Protein AF-B9D2W9-F1 (afdb_monomer_lite)

Radius of gyration: 23.3 Å; chains: 1; bounding box: 53×40×69 Å

Foldseek 3Di:
DPDPPVVVVLVVLVVVLVVLVVLVQDFDFAPDAQVVLVVLLVVLVPDPDPPPPVLCVQQVDPCNLVSLLVVLVVLVVQLQVQLVVSVDHPVVLVVLVVVLVVLVVVLVVLVVVLVVLVVVVVVDPDPVSVVVSVSSVVSSVSSVVSSVSSLVSLLRSLSSSLSSCSVCVNVLLSSLVVQLVSCVVVVPVVSLVSLLVSLVSSLVSNVSNPPDPDDDSSNVNSVVSNVSSCVSVVVVPD

Sequence (238 aa):
MRQHPISGDINRLKNELSELEKMGIKLEAAIMNAAQFSALASSIKGVEQKVSEYFSAVCDGKEYYANISAYLSQVLQTISIKSEKKGISLRANLKLQVAAKNIKDITELLQAQSAIMQKYKRRSLFNKDASRLRAVKTQLAELLKAQARLDKILKTQASVISNVILGEFKIMYKFFLYAVFIAKKRDDQLLLAEIISVCDKIAAMIEPVFGGQSLKTDELIYYYLVYELRGFKANFID

Secondary structure (DSSP, 8-state):
-PPP-HHHHHHHHHHHHHHHHHT--PPPPPSS-HHHHHHHHHHHHTS-----HHHHHHHSSTTHHHHHHHHHHHHHHHHHHHHHTTT--HHHHHHHHHHHHHHHHHHHHHHHHHHHHHHHHTT---HHHHHHHHHHHHHHHHHHHHHHHHHHHHHHHHHHHHHHHHHHHHHHHHHHHHHHHHHHHTT-HHHHHHHHHHHHHHHHHHGGGG-SSS--GGGHHHHHHHHHHHHHHHTT--

pLDDT: mean 84.91, std 12.58, range [31.22, 97.88]

Structure (mmCIF, N/CA/C/O backbone):
data_AF-B9D2W9-F1
#
_entry.id   AF-B9D2W9-F1
#
loop_
_atom_site.group_PDB
_atom_site.id
_atom_site.type_symbol
_atom_site.label_atom_id
_atom_site.label_alt_id
_atom_site.label_comp_id
_atom_site.label_asym_id
_atom_site.label_entity_id
_atom_site.label_seq_id
_atom_site.pdbx_PDB_ins_code
_atom_site.Cartn_x
_atom_site.Cartn_y
_atom_site.Cartn_z
_atom_site.occupancy
_atom_site.B_iso_or_equiv
_atom_site.auth_seq_id
_atom_site.auth_comp_id
_atom_site.auth_asym_id
_atom_site.auth_atom_id
_atom_site.pdbx_PDB_model_num
ATOM 1 N N . MET A 1 1 ? 2.559 -10.132 -38.950 1.00 32.19 1 MET A N 1
ATOM 2 C CA . MET A 1 1 ? 2.294 -9.269 -37.776 1.00 32.19 1 MET A CA 1
ATOM 3 C C . MET A 1 1 ? 3.237 -8.076 -37.813 1.00 32.19 1 MET A C 1
ATOM 5 O O . MET A 1 1 ? 4.441 -8.274 -37.697 1.00 32.19 1 MET A O 1
ATOM 9 N N . ARG A 1 2 ? 2.727 -6.858 -38.044 1.00 31.22 2 ARG A N 1
ATOM 10 C CA . ARG A 1 2 ? 3.527 -5.631 -37.888 1.00 31.22 2 ARG A CA 1
ATOM 11 C C . ARG A 1 2 ? 3.795 -5.458 -36.390 1.00 31.22 2 ARG A C 1
ATOM 13 O O . ARG A 1 2 ? 2.845 -5.413 -35.616 1.00 31.22 2 ARG A O 1
ATOM 20 N N . GLN A 1 3 ? 5.061 -5.459 -35.978 1.00 46.03 3 GLN A N 1
ATOM 21 C CA . GLN A 1 3 ? 5.427 -5.178 -34.590 1.00 46.03 3 GLN A CA 1
ATOM 22 C C . GLN A 1 3 ? 5.056 -3.724 -34.293 1.00 46.03 3 GLN A C 1
ATOM 24 O O . GLN A 1 3 ? 5.576 -2.823 -34.948 1.00 46.03 3 GLN A O 1
ATOM 29 N N . HIS A 1 4 ? 4.154 -3.499 -33.336 1.00 52.53 4 HIS A N 1
ATOM 30 C CA . HIS A 1 4 ? 4.002 -2.179 -32.731 1.00 52.53 4 HIS A CA 1
ATOM 31 C C . HIS A 1 4 ? 5.383 -1.777 -32.183 1.00 52.53 4 HIS A C 1
ATOM 33 O O . HIS A 1 4 ? 6.006 -2.597 -31.495 1.00 52.53 4 HIS A O 1
ATOM 39 N N . PRO A 1 5 ? 5.934 -0.601 -32.524 1.00 60.72 5 PRO A N 1
ATOM 40 C CA . PRO A 1 5 ? 7.261 -0.236 -32.062 1.00 60.72 5 PRO A CA 1
ATOM 41 C C . PRO A 1 5 ? 7.197 0.108 -30.571 1.00 60.72 5 PRO A C 1
ATOM 43 O O . PRO A 1 5 ? 6.949 1.250 -30.200 1.00 60.72 5 PRO A O 1
ATOM 46 N N . ILE A 1 6 ? 7.474 -0.887 -29.721 1.00 75.31 6 ILE A N 1
ATOM 47 C CA . ILE A 1 6 ? 7.569 -0.781 -28.250 1.00 75.31 6 ILE A CA 1
ATOM 48 C C . ILE A 1 6 ? 8.461 0.403 -27.819 1.00 75.31 6 ILE A C 1
ATOM 50 O O . ILE A 1 6 ? 8.269 0.988 -26.759 1.00 75.31 6 ILE A O 1
ATOM 54 N N . SER A 1 7 ? 9.414 0.817 -28.660 1.00 76.50 7 SER A N 1
ATOM 55 C CA . SER A 1 7 ? 10.253 2.001 -28.437 1.00 76.50 7 SER A CA 1
ATOM 56 C C . SER A 1 7 ? 9.463 3.308 -28.288 1.00 76.50 7 SER A C 1
ATOM 58 O O . SER A 1 7 ? 9.875 4.175 -27.521 1.00 76.50 7 SER A O 1
ATOM 60 N N . GLY A 1 8 ? 8.346 3.471 -29.007 1.00 83.19 8 GLY A N 1
ATOM 61 C CA . GLY A 1 8 ? 7.481 4.648 -28.873 1.00 83.19 8 GLY A CA 1
ATOM 62 C C . GLY A 1 8 ? 6.833 4.711 -27.490 1.00 83.19 8 GLY A C 1
ATOM 63 O O . GLY A 1 8 ? 6.894 5.742 -26.821 1.00 83.19 8 GLY A O 1
ATOM 64 N N . ASP A 1 9 ? 6.314 3.574 -27.029 1.00 85.69 9 ASP A N 1
ATOM 65 C CA . ASP A 1 9 ? 5.664 3.442 -25.724 1.00 85.69 9 ASP A CA 1
ATOM 66 C C . ASP A 1 9 ? 6.668 3.617 -24.571 1.00 85.69 9 ASP A C 1
ATOM 68 O O . ASP A 1 9 ? 6.388 4.322 -23.603 1.00 85.69 9 ASP A O 1
ATOM 72 N N . ILE A 1 10 ? 7.884 3.071 -24.707 1.00 85.94 10 ILE A N 1
ATOM 73 C CA . ILE A 1 10 ? 8.986 3.273 -23.749 1.00 85.94 10 ILE A CA 1
ATOM 74 C C . ILE A 1 10 ? 9.354 4.758 -23.633 1.00 85.94 10 ILE A C 1
ATOM 76 O O . ILE A 1 10 ? 9.554 5.263 -22.527 1.00 85.94 10 ILE A O 1
ATOM 80 N N . ASN A 1 11 ? 9.450 5.477 -24.754 1.00 87.25 11 ASN A N 1
ATOM 81 C CA . ASN A 1 11 ? 9.771 6.904 -24.732 1.00 87.25 11 ASN A CA 1
ATOM 82 C C . ASN A 1 11 ? 8.661 7.730 -24.081 1.00 87.25 11 ASN A C 1
ATOM 84 O O . ASN A 1 11 ? 8.956 8.622 -23.285 1.00 87.25 11 ASN A O 1
ATOM 88 N N . ARG A 1 12 ? 7.397 7.397 -24.354 1.00 89.81 12 ARG A N 1
ATOM 89 C CA . ARG A 1 12 ? 6.259 8.018 -23.675 1.00 89.81 12 ARG A CA 1
ATOM 90 C C . ARG A 1 12 ? 6.318 7.788 -22.163 1.00 89.81 12 ARG A C 1
ATOM 92 O O . ARG A 1 12 ? 6.268 8.760 -21.415 1.00 89.81 12 ARG A O 1
ATOM 99 N N . LEU A 1 13 ? 6.527 6.545 -21.723 1.00 90.56 13 LEU A N 1
ATOM 100 C CA . LEU A 1 13 ? 6.683 6.202 -20.305 1.00 90.56 13 LEU A CA 1
ATOM 101 C C . LEU A 1 13 ? 7.827 6.992 -19.657 1.00 90.56 13 LEU A C 1
ATOM 103 O O . LEU A 1 13 ? 7.673 7.538 -18.569 1.00 90.56 13 LEU A O 1
ATOM 107 N N . LYS A 1 14 ? 8.979 7.097 -20.327 1.00 91.62 14 LYS A N 1
ATOM 108 C CA . LYS A 1 14 ? 10.128 7.861 -19.817 1.00 91.62 14 LYS A CA 1
ATOM 109 C C . LYS A 1 14 ? 9.791 9.333 -19.599 1.00 91.62 14 LYS A C 1
ATOM 111 O O . LYS A 1 14 ? 10.257 9.878 -18.601 1.00 91.62 14 LYS A O 1
ATOM 116 N N . ASN A 1 15 ? 9.020 9.942 -20.500 1.00 91.69 15 ASN A N 1
ATOM 117 C CA . ASN A 1 15 ? 8.590 11.335 -20.388 1.00 91.69 15 ASN A CA 1
ATOM 118 C C . ASN A 1 15 ? 7.582 11.517 -19.249 1.00 91.69 15 ASN A C 1
ATOM 120 O O . ASN A 1 15 ? 7.761 12.404 -18.422 1.00 91.69 15 ASN A O 1
ATOM 124 N N . GLU A 1 16 ? 6.581 10.640 -19.156 1.00 91.31 16 GLU A N 1
ATOM 125 C CA . GLU A 1 16 ? 5.591 10.663 -18.071 1.00 91.31 16 GLU A CA 1
ATOM 126 C C . GLU A 1 16 ? 6.260 10.489 -16.694 1.00 91.31 16 GLU A C 1
ATOM 128 O O . GLU A 1 16 ? 5.960 11.232 -15.761 1.00 91.31 16 GLU A O 1
ATOM 133 N N . LEU A 1 17 ? 7.241 9.584 -16.575 1.00 92.56 17 LEU A N 1
ATOM 134 C CA . LEU A 1 17 ? 8.043 9.428 -15.356 1.00 92.56 17 LEU A CA 1
ATOM 135 C C . LEU A 1 17 ? 8.837 10.692 -15.013 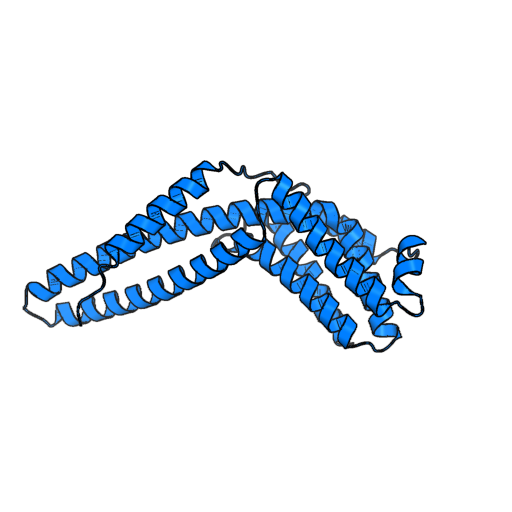1.00 92.56 17 LEU A C 1
ATOM 137 O O . LEU A 1 17 ? 8.930 11.046 -13.842 1.00 92.56 17 LEU A O 1
ATOM 141 N N . SER A 1 18 ? 9.384 11.388 -16.012 1.00 93.12 18 SER A N 1
ATOM 142 C CA . SER A 1 18 ? 10.105 12.645 -15.780 1.00 93.12 18 SER A CA 1
ATOM 143 C C . SER A 1 18 ? 9.183 13.737 -15.235 1.00 93.12 18 SER A C 1
ATOM 145 O O . SER A 1 18 ? 9.597 14.492 -14.361 1.00 93.12 18 SER A O 1
ATOM 147 N N . GLU A 1 19 ? 7.933 13.814 -15.699 1.00 91.38 19 GLU A N 1
ATOM 148 C CA . GLU A 1 19 ? 6.950 14.754 -15.142 1.00 91.38 19 GLU A CA 1
ATOM 149 C C . GLU A 1 19 ? 6.576 14.407 -13.696 1.00 91.38 19 GLU A C 1
ATOM 151 O O . GLU A 1 19 ? 6.492 15.296 -12.850 1.00 91.38 19 GLU A O 1
ATOM 156 N N . LEU A 1 20 ? 6.430 13.118 -13.375 1.00 89.31 20 LEU A N 1
ATOM 157 C CA . LEU A 1 20 ? 6.179 12.677 -11.999 1.00 89.31 20 LEU A CA 1
ATOM 158 C C . LEU A 1 20 ? 7.359 12.982 -11.066 1.00 89.31 20 LEU A C 1
ATOM 160 O O . LEU A 1 20 ? 7.156 13.415 -9.935 1.00 89.31 20 LEU A O 1
ATOM 164 N N . GLU A 1 21 ? 8.595 12.800 -11.530 1.00 90.62 21 GLU A N 1
ATOM 165 C CA . GLU A 1 21 ? 9.800 13.123 -10.755 1.00 90.62 21 GLU A CA 1
ATOM 166 C C . GLU A 1 21 ? 9.918 14.631 -10.471 1.00 90.62 21 GLU A C 1
ATOM 168 O O . GLU A 1 21 ? 10.349 15.020 -9.382 1.00 90.62 21 GLU A O 1
ATOM 173 N N . LYS A 1 22 ? 9.474 15.488 -11.402 1.00 89.50 22 LYS A N 1
ATOM 174 C CA . LYS A 1 22 ? 9.444 16.952 -11.224 1.00 89.50 22 LYS A CA 1
ATOM 175 C C . LYS A 1 22 ? 8.464 17.420 -10.152 1.00 89.50 22 LYS A C 1
ATOM 177 O O . LYS A 1 22 ? 8.645 18.516 -9.630 1.00 89.50 22 LYS A O 1
ATOM 182 N N . MET A 1 23 ? 7.468 16.607 -9.783 1.00 85.38 23 MET A N 1
ATOM 183 C CA . MET A 1 23 ? 6.550 16.943 -8.687 1.00 85.38 23 MET A CA 1
ATOM 184 C C . MET A 1 23 ? 7.276 17.099 -7.342 1.00 85.38 23 MET A C 1
ATOM 186 O O . MET A 1 23 ? 6.722 17.690 -6.419 1.00 85.38 23 MET A O 1
ATOM 190 N N . GLY A 1 24 ? 8.513 16.601 -7.216 1.00 80.81 24 GLY A N 1
ATOM 191 C CA . GLY A 1 24 ? 9.399 16.966 -6.111 1.00 80.81 24 GLY A CA 1
ATOM 192 C C . GLY A 1 24 ? 8.919 16.503 -4.735 1.00 80.81 24 GLY A C 1
ATOM 193 O O . GLY A 1 24 ? 9.271 17.125 -3.732 1.00 80.81 24 GLY A O 1
ATOM 194 N N . ILE A 1 25 ? 8.124 15.426 -4.675 1.00 85.81 25 ILE A N 1
ATOM 195 C CA . ILE A 1 25 ? 7.657 14.829 -3.418 1.00 85.81 25 ILE A CA 1
ATOM 196 C C . ILE A 1 25 ? 8.885 14.411 -2.606 1.00 85.81 25 ILE A C 1
ATOM 198 O O . ILE A 1 25 ? 9.655 13.537 -3.013 1.00 85.81 25 ILE A O 1
ATOM 202 N N . LYS A 1 26 ? 9.088 15.069 -1.463 1.00 79.25 26 LYS A N 1
ATOM 203 C CA . LYS A 1 26 ? 10.238 14.822 -0.594 1.00 79.25 26 LYS A CA 1
ATOM 204 C C . LYS A 1 26 ? 9.960 13.644 0.323 1.00 79.25 26 LYS A C 1
ATOM 206 O O . LYS A 1 26 ? 8.869 13.513 0.872 1.00 79.25 26 LYS A O 1
ATOM 211 N N . LEU A 1 27 ? 10.983 12.819 0.517 1.00 80.19 27 LEU A N 1
ATOM 212 C CA . LEU A 1 27 ? 10.963 11.808 1.560 1.00 80.19 27 LEU A CA 1
ATOM 213 C C . LEU A 1 27 ? 11.017 12.510 2.921 1.00 80.19 27 LEU A C 1
ATOM 215 O O . LEU A 1 27 ? 11.929 13.294 3.182 1.00 80.19 27 LEU A O 1
ATOM 219 N N . GLU A 1 28 ? 10.042 12.224 3.774 1.00 76.19 28 GLU A N 1
ATOM 220 C CA . GLU A 1 28 ? 10.029 12.669 5.165 1.00 76.19 28 GLU A CA 1
ATOM 221 C C . GLU A 1 28 ? 10.572 11.545 6.050 1.00 76.19 28 GLU A C 1
ATOM 223 O O . GLU A 1 28 ? 10.316 10.366 5.792 1.00 76.19 28 GLU A O 1
ATOM 228 N N . ALA A 1 29 ? 11.327 11.899 7.093 1.00 80.00 29 ALA A N 1
ATOM 229 C CA . ALA A 1 29 ? 11.738 10.926 8.099 1.00 80.00 29 ALA A CA 1
ATOM 230 C C . ALA A 1 29 ? 10.501 10.299 8.759 1.00 80.00 29 ALA A C 1
ATOM 232 O O . ALA A 1 29 ? 9.448 10.937 8.854 1.00 80.00 29 ALA A O 1
ATOM 233 N N . ALA A 1 30 ? 10.621 9.050 9.209 1.00 83.50 30 ALA A N 1
ATOM 234 C CA . ALA A 1 30 ? 9.544 8.407 9.948 1.00 83.50 30 ALA A CA 1
ATOM 235 C C . ALA A 1 30 ? 9.200 9.233 11.199 1.00 83.50 30 ALA A C 1
ATOM 237 O O . ALA A 1 30 ? 10.098 9.645 11.935 1.00 83.50 30 ALA A O 1
ATOM 238 N N . ILE A 1 31 ? 7.909 9.473 11.449 1.00 87.56 31 ILE A N 1
ATOM 239 C CA . ILE A 1 31 ? 7.467 10.318 12.579 1.00 87.56 31 ILE A CA 1
ATOM 240 C C . ILE A 1 31 ? 7.761 9.698 13.955 1.00 87.56 31 ILE A C 1
ATOM 242 O O . ILE A 1 31 ? 7.693 10.378 14.976 1.00 87.56 31 ILE A O 1
ATOM 246 N N . MET A 1 32 ? 8.054 8.400 13.982 1.00 91.06 32 MET A N 1
ATOM 247 C CA . MET A 1 32 ? 8.496 7.649 15.150 1.00 91.06 32 MET A CA 1
ATOM 248 C C . MET A 1 32 ? 9.315 6.435 14.689 1.00 91.06 32 MET A C 1
ATOM 250 O O . MET A 1 32 ? 9.300 6.082 13.510 1.00 91.06 32 MET A O 1
ATOM 254 N N . ASN A 1 33 ? 10.033 5.790 15.604 1.00 90.69 33 ASN A N 1
ATOM 255 C CA . ASN A 1 33 ? 10.753 4.543 15.336 1.00 90.69 33 ASN A CA 1
ATOM 256 C C . ASN A 1 33 ? 9.930 3.299 15.734 1.00 90.69 33 ASN A C 1
ATOM 258 O O . ASN A 1 33 ? 8.872 3.402 16.356 1.00 90.69 33 ASN A O 1
ATOM 262 N N . ALA A 1 34 ? 10.429 2.107 15.393 1.00 90.25 34 ALA A N 1
ATOM 263 C CA . ALA A 1 34 ? 9.732 0.846 15.660 1.00 90.25 34 ALA A CA 1
ATOM 264 C C . ALA A 1 34 ? 9.467 0.589 17.159 1.00 90.25 34 ALA A C 1
ATOM 266 O O . ALA A 1 34 ? 8.410 0.067 17.506 1.00 90.25 34 ALA A O 1
ATOM 267 N N . ALA A 1 35 ? 10.377 0.990 18.054 1.00 90.81 35 ALA A N 1
ATOM 268 C CA . ALA A 1 35 ? 10.197 0.818 19.497 1.00 90.81 35 ALA A CA 1
ATOM 269 C C . ALA A 1 35 ? 9.095 1.740 20.046 1.00 90.81 35 ALA A C 1
ATOM 271 O O . ALA A 1 35 ? 8.229 1.294 20.797 1.00 90.81 35 ALA A O 1
ATOM 272 N N . GLN A 1 36 ? 9.082 3.007 19.618 1.00 92.94 36 GLN A N 1
ATOM 273 C CA . GLN A 1 36 ? 8.022 3.966 19.946 1.00 92.94 36 GLN A CA 1
ATOM 274 C C . GLN A 1 36 ? 6.663 3.488 19.426 1.00 92.94 36 GLN A C 1
ATOM 276 O O . GLN A 1 36 ? 5.674 3.532 20.156 1.00 92.94 36 GLN A O 1
ATOM 281 N N . PHE A 1 37 ? 6.622 2.985 18.190 1.00 93.75 37 PHE A N 1
ATOM 282 C CA . PHE A 1 37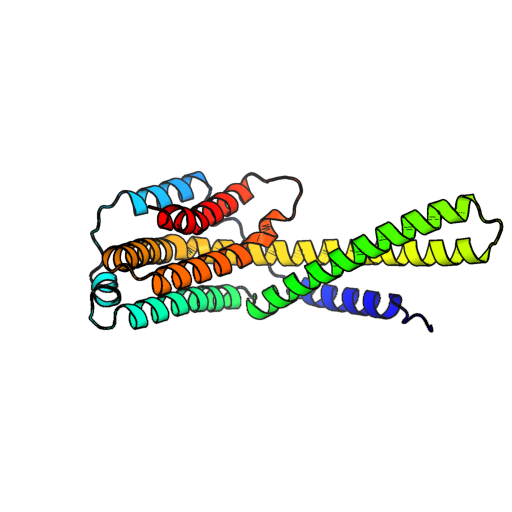 ? 5.408 2.427 17.605 1.00 93.75 37 PHE A CA 1
ATOM 283 C C . PHE A 1 37 ? 4.918 1.186 18.362 1.00 93.75 37 PHE A C 1
ATOM 285 O O . PHE A 1 37 ? 3.736 1.092 18.678 1.00 93.75 37 PHE A O 1
ATOM 292 N N . SER A 1 38 ? 5.812 0.255 18.708 1.00 90.69 38 SER A N 1
ATOM 293 C CA . SER A 1 38 ? 5.453 -0.942 19.476 1.00 90.69 38 SER A CA 1
ATOM 294 C C . SER A 1 38 ? 4.911 -0.581 20.862 1.00 90.69 38 SER A C 1
ATOM 296 O O . SER A 1 38 ? 3.865 -1.091 21.258 1.00 90.69 38 SER A O 1
ATOM 298 N N . ALA A 1 39 ? 5.542 0.366 21.565 1.00 92.00 39 ALA A N 1
ATOM 299 C CA . ALA A 1 39 ? 5.030 0.875 22.835 1.00 92.00 39 ALA A CA 1
ATOM 300 C C . ALA A 1 39 ? 3.636 1.511 22.678 1.00 92.00 39 ALA A C 1
ATOM 302 O O . ALA A 1 39 ? 2.747 1.253 23.491 1.00 92.00 39 ALA A O 1
ATOM 303 N N . LEU A 1 40 ? 3.413 2.288 21.609 1.00 91.88 40 LEU A N 1
ATOM 304 C CA . LEU A 1 40 ? 2.104 2.856 21.287 1.00 91.88 40 LEU A CA 1
ATOM 305 C C . LEU A 1 40 ? 1.058 1.759 21.043 1.00 91.88 40 LEU A C 1
ATOM 307 O O . LEU A 1 40 ? 0.002 1.793 21.672 1.00 91.88 40 LEU A O 1
ATOM 311 N N . ALA A 1 41 ? 1.343 0.782 20.180 1.00 90.75 41 ALA A N 1
ATOM 312 C CA . ALA A 1 41 ? 0.428 -0.315 19.868 1.00 90.75 41 ALA A CA 1
ATOM 313 C C . ALA A 1 41 ? 0.075 -1.133 21.123 1.00 90.75 41 ALA A C 1
ATOM 315 O O . ALA A 1 41 ? -1.105 -1.339 21.412 1.00 90.75 41 ALA A O 1
ATOM 316 N N . SER A 1 42 ? 1.075 -1.511 21.925 1.00 88.56 42 SER A N 1
ATOM 317 C CA . SER A 1 42 ? 0.875 -2.220 23.194 1.00 88.56 42 SER A CA 1
ATOM 318 C C . SER A 1 42 ? 0.062 -1.400 24.195 1.00 88.56 42 SER A C 1
ATOM 320 O O . SER A 1 42 ? -0.848 -1.935 24.821 1.00 88.56 42 SER A O 1
ATOM 322 N N . SER A 1 43 ? 0.314 -0.089 24.303 1.00 88.69 43 SER A N 1
ATOM 323 C CA . SER A 1 43 ? -0.470 0.791 25.181 1.00 88.69 43 SER A CA 1
ATOM 324 C C . SER A 1 43 ? -1.942 0.879 24.775 1.00 88.69 43 SER A C 1
ATOM 326 O O . SER A 1 43 ? -2.804 1.062 25.626 1.00 88.69 43 SER A O 1
ATOM 328 N N . ILE A 1 44 ? -2.251 0.746 23.482 1.00 87.06 44 ILE A N 1
ATOM 329 C CA . ILE A 1 44 ? -3.633 0.761 23.002 1.00 87.06 44 ILE A CA 1
ATOM 330 C C . ILE A 1 44 ? -4.325 -0.569 23.315 1.00 87.06 44 ILE A C 1
ATOM 332 O O . ILE A 1 44 ? -5.478 -0.551 23.734 1.00 87.06 44 ILE A O 1
ATOM 336 N N . LYS A 1 45 ? -3.622 -1.697 23.150 1.00 83.31 45 LYS A N 1
ATOM 337 C CA . LYS A 1 45 ? -4.136 -3.043 23.457 1.00 83.31 45 LYS A CA 1
ATOM 338 C C . LYS A 1 45 ? -4.336 -3.280 24.956 1.00 83.31 45 LYS A C 1
ATOM 340 O O . LYS A 1 45 ? -5.278 -3.960 25.337 1.00 83.31 45 LYS A O 1
ATOM 345 N N . GLY A 1 46 ? -3.443 -2.739 25.790 1.00 64.75 46 GLY A N 1
ATOM 346 C CA . GLY A 1 46 ? -3.414 -2.968 27.238 1.00 64.75 46 GLY A CA 1
ATOM 347 C C . GLY A 1 46 ? -4.406 -2.138 28.058 1.00 64.75 46 GLY A C 1
ATOM 348 O O . GLY A 1 46 ? -4.546 -2.384 29.251 1.00 64.75 46 GLY A O 1
ATOM 349 N N . VAL A 1 47 ? -5.096 -1.161 27.459 1.00 56.34 47 VAL A N 1
ATOM 350 C CA . VAL A 1 47 ? -6.198 -0.467 28.138 1.00 56.34 47 VAL A CA 1
ATOM 351 C C . VAL A 1 47 ? -7.476 -1.261 27.901 1.00 56.34 47 VAL A C 1
ATOM 353 O O . VAL A 1 47 ? -8.080 -1.165 26.833 1.00 56.34 47 VAL A O 1
ATOM 356 N N . GLU A 1 48 ? -7.906 -2.013 28.913 1.00 49.78 48 GLU A N 1
ATOM 357 C CA . GLU A 1 48 ? -9.278 -2.511 29.001 1.00 49.78 48 GLU A CA 1
ATOM 358 C C . GLU A 1 48 ? -10.258 -1.351 28.765 1.00 49.78 48 GLU A C 1
ATOM 360 O O . GLU A 1 48 ? -10.339 -0.414 29.556 1.00 49.78 48 GLU A O 1
ATOM 365 N N . GLN A 1 49 ? -10.949 -1.393 27.623 1.00 53.44 49 GLN A N 1
ATOM 366 C CA . GLN A 1 49 ? -12.342 -0.978 27.407 1.00 53.44 49 GLN A CA 1
ATOM 367 C C . GLN A 1 49 ? -12.865 0.323 28.057 1.00 53.44 49 GLN A C 1
ATOM 369 O O . GLN A 1 49 ? -14.076 0.497 28.166 1.00 53.44 49 GLN A O 1
ATOM 374 N N . LYS A 1 50 ? -12.035 1.323 28.379 1.00 54.72 50 LYS A N 1
ATOM 375 C CA . LYS A 1 50 ? -12.513 2.717 28.440 1.00 54.72 50 LYS A CA 1
ATOM 376 C C . LYS A 1 50 ? -12.670 3.229 27.014 1.00 54.72 50 LYS A C 1
ATOM 378 O O . LYS A 1 50 ? -11.864 4.007 26.499 1.00 54.72 50 LYS A O 1
ATOM 383 N N . VAL A 1 51 ? -13.698 2.695 26.362 1.00 60.34 51 VAL A N 1
ATOM 384 C CA . VAL A 1 51 ? -14.218 3.165 25.085 1.00 60.34 51 VAL A CA 1
ATOM 385 C C . VAL A 1 51 ? -14.565 4.635 25.292 1.00 60.34 51 VAL A C 1
ATOM 387 O O . VAL A 1 51 ? -15.228 4.982 26.270 1.00 60.34 51 VAL A O 1
ATOM 390 N N . SER A 1 52 ? -14.052 5.522 24.437 1.00 68.69 52 SER A N 1
ATOM 391 C CA . SER A 1 52 ? -14.474 6.919 24.520 1.00 68.69 52 SER A CA 1
ATOM 392 C C . SER A 1 52 ? -15.983 6.986 24.294 1.00 68.69 52 SER A C 1
ATOM 394 O O . SER A 1 52 ? -16.515 6.221 23.491 1.00 68.69 52 SER A O 1
ATOM 396 N N . GLU A 1 53 ? -16.666 7.926 24.946 1.00 73.81 53 GLU A N 1
ATOM 397 C CA . GLU A 1 53 ? -18.111 8.147 24.745 1.00 73.81 53 GLU A CA 1
ATOM 398 C C . GLU A 1 53 ? -18.470 8.340 23.263 1.00 73.81 53 GLU A C 1
ATOM 400 O O . GLU A 1 53 ? -19.555 7.992 22.810 1.00 73.81 53 GLU A O 1
ATOM 405 N N . TYR A 1 54 ? -17.515 8.841 22.477 1.00 72.12 54 TYR A N 1
ATOM 406 C CA . TYR A 1 54 ? -17.635 8.927 21.032 1.00 72.12 54 TYR A CA 1
ATOM 407 C C . TYR A 1 54 ? -17.746 7.547 20.359 1.00 72.12 54 TYR A C 1
ATOM 409 O O . TYR A 1 54 ? -18.634 7.331 19.541 1.00 72.12 54 TYR A O 1
ATOM 417 N N . PHE A 1 55 ? -16.865 6.596 20.684 1.00 76.75 55 PHE A N 1
ATOM 418 C CA . PHE A 1 55 ? -16.886 5.281 20.041 1.00 76.75 55 PHE A CA 1
ATOM 419 C C . PHE A 1 55 ? -18.056 4.412 20.504 1.00 76.75 55 PHE A C 1
ATOM 421 O O . PHE A 1 55 ? -18.584 3.661 19.684 1.00 76.75 55 PHE A O 1
ATOM 428 N N . SER A 1 56 ? -18.507 4.548 21.755 1.00 75.81 56 SER A N 1
ATOM 429 C CA . SER A 1 56 ? -19.733 3.880 22.210 1.00 75.81 56 SER A CA 1
ATOM 430 C C . SER A 1 56 ? -20.957 4.403 21.454 1.00 75.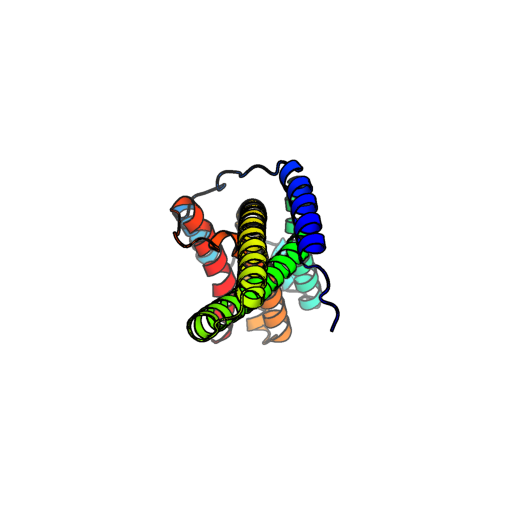81 56 SER A C 1
ATOM 432 O O . SER A 1 56 ? -21.743 3.608 20.942 1.00 75.81 56 SER A O 1
ATOM 434 N N . ALA A 1 57 ? -21.072 5.723 21.259 1.00 77.69 57 ALA A N 1
ATOM 435 C CA . ALA A 1 57 ? -22.153 6.315 20.467 1.00 77.69 57 ALA A CA 1
ATOM 436 C C . ALA A 1 57 ? -22.176 5.809 19.011 1.00 77.69 57 ALA A C 1
ATOM 438 O O . ALA A 1 57 ? -23.249 5.596 18.447 1.00 77.69 57 ALA A O 1
ATOM 439 N N . VAL A 1 58 ? -21.002 5.579 18.414 1.00 76.50 58 VAL A N 1
ATOM 440 C CA . VAL A 1 58 ? -20.873 5.043 17.049 1.00 76.50 58 VAL A CA 1
ATOM 441 C C . VAL A 1 58 ? -21.247 3.556 16.991 1.00 76.50 58 VAL A C 1
ATOM 443 O O . VAL A 1 58 ? -22.000 3.161 16.104 1.00 76.50 58 VAL A O 1
ATOM 446 N N . CYS A 1 59 ? -20.757 2.726 17.917 1.00 80.06 59 CYS A N 1
ATOM 447 C CA . CYS A 1 59 ? -20.778 1.266 17.736 1.00 80.06 59 CYS A CA 1
ATOM 448 C C . CYS A 1 59 ? -21.826 0.513 18.576 1.00 80.06 59 CYS A C 1
ATOM 450 O O . CYS A 1 59 ? -22.108 -0.647 18.281 1.00 80.06 59 CYS A O 1
ATOM 452 N N . ASP A 1 60 ? -22.425 1.128 19.599 1.00 81.25 60 ASP A N 1
ATOM 453 C CA . ASP A 1 60 ? -23.341 0.414 20.508 1.00 81.25 60 ASP A CA 1
ATOM 454 C C . ASP A 1 60 ? -24.819 0.559 20.122 1.00 81.25 60 ASP A C 1
ATOM 456 O O . ASP A 1 60 ? -25.666 -0.212 20.582 1.00 81.25 60 ASP A O 1
ATOM 460 N N . GLY A 1 61 ? -25.136 1.526 19.257 1.00 84.12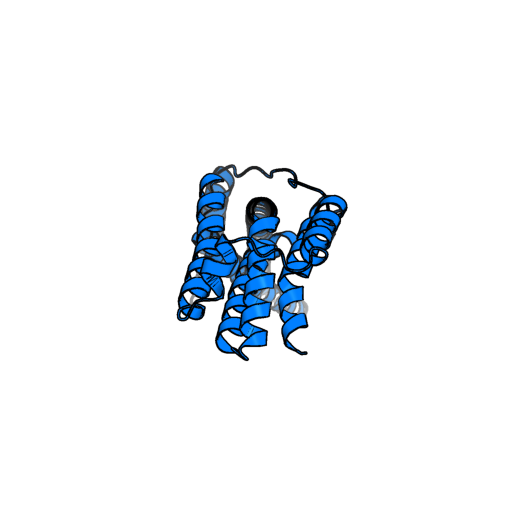 61 GLY A N 1
ATOM 461 C CA . GLY A 1 61 ? -26.499 1.842 18.833 1.00 84.12 61 GLY A CA 1
ATOM 462 C C . GLY A 1 61 ? -27.169 0.767 17.965 1.00 84.12 61 GLY A C 1
ATOM 463 O O . GLY A 1 61 ? -26.561 -0.214 17.536 1.00 84.12 61 GLY A O 1
ATOM 464 N N . LYS A 1 62 ? -28.461 0.961 17.664 1.00 85.56 62 LYS A N 1
ATOM 465 C CA . LYS A 1 62 ? -29.211 0.075 16.749 1.00 85.56 62 LYS A CA 1
ATOM 466 C C . LYS A 1 62 ? -28.667 0.118 15.318 1.00 85.56 62 LYS A C 1
ATOM 468 O O . LYS A 1 62 ? -28.671 -0.897 14.637 1.00 85.56 62 LYS A O 1
ATOM 473 N N . GLU A 1 63 ? -28.155 1.271 14.904 1.00 90.81 63 GLU A N 1
ATOM 474 C CA . GLU A 1 63 ? -27.573 1.505 13.578 1.00 90.81 63 GLU A CA 1
ATOM 475 C C . GLU A 1 63 ? -26.052 1.261 13.553 1.00 90.81 63 GLU A C 1
ATOM 477 O O . GLU A 1 63 ? -25.348 1.824 12.715 1.00 90.81 63 GLU A O 1
ATOM 482 N N . TYR A 1 64 ? -25.526 0.433 14.471 1.00 92.38 64 TYR A N 1
ATOM 483 C CA . TYR A 1 64 ? -24.081 0.221 14.637 1.00 92.38 64 TYR A CA 1
ATOM 484 C C . TYR A 1 64 ? -23.368 -0.100 13.320 1.00 92.38 64 TYR A C 1
ATOM 486 O O . TYR A 1 64 ? -22.306 0.456 13.068 1.00 92.38 64 TYR A O 1
ATOM 494 N N . TYR A 1 65 ? -23.953 -0.955 12.472 1.00 93.75 65 TYR A N 1
ATOM 495 C CA . TYR A 1 65 ? -23.342 -1.347 11.205 1.00 93.75 65 TYR A CA 1
ATOM 496 C C . TYR A 1 65 ? -23.098 -0.116 10.324 1.00 93.75 65 TYR A C 1
ATOM 498 O O . TYR A 1 65 ? -21.960 0.173 9.971 1.00 93.75 65 TYR A O 1
ATOM 506 N N . ALA A 1 66 ? -24.145 0.670 10.049 1.00 94.44 66 ALA A N 1
ATOM 507 C CA . ALA A 1 66 ? -24.048 1.860 9.205 1.00 94.44 66 ALA A CA 1
ATOM 508 C C . ALA A 1 66 ? -23.061 2.892 9.773 1.00 94.44 66 ALA A C 1
ATOM 510 O O . ALA A 1 66 ? -22.261 3.463 9.031 1.00 94.44 66 ALA A O 1
ATOM 511 N N . ASN A 1 67 ? -23.072 3.091 11.092 1.00 93.81 67 ASN A N 1
ATOM 512 C CA . ASN A 1 67 ? -22.173 4.021 11.769 1.00 93.81 67 ASN A CA 1
ATOM 513 C C . ASN A 1 67 ? -20.705 3.577 11.691 1.00 93.81 67 ASN A C 1
ATOM 515 O O . ASN A 1 67 ? -19.823 4.392 11.406 1.00 93.81 67 ASN A O 1
ATOM 519 N N . ILE A 1 68 ? -20.432 2.287 11.906 1.00 93.81 68 ILE A N 1
ATOM 520 C CA . ILE A 1 68 ? -19.082 1.723 11.807 1.00 93.81 68 ILE A CA 1
ATOM 521 C C . ILE A 1 68 ? -18.603 1.772 10.351 1.00 93.81 68 ILE A C 1
ATOM 523 O O . ILE A 1 68 ? -17.497 2.253 10.114 1.00 93.81 68 ILE A O 1
ATOM 527 N N . SER A 1 69 ? -19.424 1.381 9.371 1.00 95.12 69 SER A N 1
ATOM 528 C CA . SER A 1 69 ? -19.092 1.472 7.937 1.00 95.12 69 SER A CA 1
ATOM 529 C C . SER A 1 69 ? -18.820 2.915 7.485 1.00 95.12 69 SER A C 1
ATOM 531 O O . SER A 1 69 ? -17.880 3.185 6.725 1.00 95.12 69 SER A O 1
ATOM 533 N N . ALA A 1 70 ? -19.589 3.885 7.990 1.00 94.88 70 ALA A N 1
ATOM 534 C CA . ALA A 1 70 ? -19.347 5.302 7.729 1.00 94.88 70 ALA A CA 1
ATOM 535 C C . ALA A 1 70 ? -17.993 5.757 8.295 1.00 94.88 70 ALA A C 1
ATOM 537 O O . ALA A 1 70 ? -17.225 6.433 7.605 1.00 94.88 70 ALA A O 1
ATOM 538 N N . TYR A 1 71 ? -17.653 5.341 9.516 1.00 94.25 71 TYR A N 1
ATOM 539 C CA . TYR A 1 71 ? -16.372 5.686 10.128 1.00 94.25 71 TYR A CA 1
ATOM 540 C C . TYR A 1 71 ? -15.188 4.973 9.450 1.00 94.25 71 TYR A C 1
ATOM 542 O O . TYR A 1 71 ? -14.148 5.586 9.215 1.00 94.25 71 TYR A O 1
ATOM 550 N N . LEU A 1 72 ? -15.349 3.711 9.039 1.00 95.50 72 LEU A N 1
ATOM 551 C CA . LEU A 1 72 ? -14.390 2.986 8.197 1.00 95.50 72 LEU A CA 1
ATOM 552 C C . LEU A 1 72 ? -14.088 3.755 6.899 1.00 95.50 72 LEU A C 1
ATOM 554 O O . LEU A 1 72 ? -12.927 3.935 6.521 1.00 95.50 72 LEU A O 1
ATOM 558 N N . SER A 1 73 ? -15.129 4.285 6.255 1.00 96.00 73 SER A N 1
ATOM 559 C CA . SER A 1 73 ? -14.989 5.149 5.078 1.00 96.00 73 SER A CA 1
ATOM 560 C C . SER A 1 73 ? -14.280 6.467 5.414 1.00 96.00 73 SER A C 1
ATOM 562 O O . SER A 1 73 ? -13.418 6.923 4.659 1.00 96.00 73 SER A O 1
ATOM 564 N N . GLN A 1 74 ? -14.575 7.057 6.575 1.00 95.25 74 GLN A N 1
ATOM 565 C CA . GLN A 1 74 ? -13.930 8.280 7.053 1.00 95.25 74 GLN A CA 1
ATOM 566 C C . GLN A 1 74 ? -12.432 8.093 7.329 1.00 95.25 74 GLN A C 1
ATOM 568 O O . GLN A 1 74 ? -11.653 9.014 7.072 1.00 95.25 74 GLN A O 1
ATOM 573 N N . VAL A 1 75 ? -12.000 6.918 7.798 1.00 95.31 75 VAL A N 1
ATOM 574 C CA . VAL A 1 75 ? -10.573 6.590 7.959 1.00 95.31 75 VAL A CA 1
ATOM 575 C C . VAL A 1 75 ? -9.856 6.691 6.612 1.00 95.31 75 VAL A C 1
ATOM 577 O O . VAL A 1 75 ? -8.873 7.425 6.490 1.00 95.31 75 VAL A O 1
ATOM 580 N N . LEU A 1 76 ? -10.379 6.026 5.577 1.00 96.56 76 LEU A N 1
ATOM 581 C CA . LEU A 1 76 ? -9.796 6.075 4.231 1.00 96.56 76 LEU A CA 1
ATOM 582 C C . LEU A 1 76 ? -9.804 7.498 3.658 1.00 96.56 76 LEU A C 1
ATOM 584 O O . LEU A 1 76 ? -8.811 7.937 3.075 1.00 96.56 76 LEU A O 1
ATOM 588 N N . GLN A 1 77 ? -10.889 8.245 3.873 1.00 96.81 77 GLN A N 1
ATOM 589 C CA . GLN A 1 77 ? -10.992 9.638 3.442 1.00 96.81 77 GLN A CA 1
ATOM 590 C C . GLN A 1 77 ? -9.970 10.535 4.151 1.00 96.81 77 GLN A C 1
ATOM 592 O O . GLN A 1 77 ? -9.361 11.398 3.520 1.00 96.81 77 GLN A O 1
ATOM 597 N N . THR A 1 78 ? -9.742 10.321 5.447 1.00 97.31 78 THR A N 1
ATOM 598 C CA . THR A 1 78 ? -8.763 11.080 6.235 1.00 97.31 78 THR A CA 1
ATOM 599 C C . THR A 1 78 ? -7.350 10.839 5.724 1.00 97.31 78 THR A C 1
ATOM 601 O O . THR A 1 78 ? -6.611 11.805 5.521 1.00 97.31 78 THR A O 1
ATOM 604 N N . ILE A 1 79 ? -6.993 9.578 5.452 1.00 97.19 79 ILE A N 1
ATOM 605 C CA . ILE A 1 79 ? -5.709 9.234 4.830 1.00 97.19 79 ILE A CA 1
ATOM 606 C C . ILE A 1 79 ? -5.605 9.937 3.472 1.00 97.19 79 ILE A C 1
ATOM 608 O O . ILE A 1 79 ? -4.615 10.622 3.231 1.00 97.19 79 ILE A O 1
ATOM 612 N N . SER A 1 80 ? -6.647 9.873 2.633 1.00 97.06 80 SER A N 1
ATOM 613 C CA . SER A 1 80 ? -6.658 10.532 1.318 1.00 97.06 80 SER A CA 1
ATOM 614 C C . SER A 1 80 ? -6.401 12.033 1.416 1.00 97.06 80 SER A C 1
ATOM 616 O O . SER A 1 80 ? -5.471 12.531 0.791 1.00 97.06 80 SER A O 1
ATOM 618 N N . ILE A 1 81 ? -7.159 12.752 2.248 1.00 97.88 81 ILE A N 1
ATOM 619 C CA . ILE A 1 81 ? -7.024 14.208 2.409 1.00 97.88 81 ILE A CA 1
ATOM 620 C C . ILE A 1 81 ? -5.631 14.572 2.936 1.00 97.88 81 ILE A C 1
ATOM 622 O O . ILE A 1 81 ? -5.015 15.537 2.478 1.00 97.88 81 ILE A O 1
ATOM 626 N N . LYS A 1 82 ? -5.117 13.830 3.924 1.00 96.81 82 LYS A N 1
ATOM 627 C CA . LYS A 1 82 ? -3.803 14.114 4.517 1.00 96.81 82 LYS A CA 1
ATOM 628 C C . LYS A 1 82 ? -2.659 13.787 3.552 1.00 96.81 82 LYS A C 1
ATOM 630 O O . LYS A 1 82 ? -1.694 14.546 3.505 1.00 96.81 82 LYS A O 1
ATOM 635 N N . SER A 1 83 ? -2.781 12.738 2.740 1.00 95.38 83 SER A N 1
ATOM 636 C CA . SER A 1 83 ? -1.838 12.432 1.658 1.00 95.38 83 SER A CA 1
ATOM 637 C C . SER A 1 83 ? -1.898 13.458 0.522 1.00 95.38 83 SER A C 1
ATOM 639 O O . SER A 1 83 ? -0.853 13.875 0.026 1.00 95.38 83 SER A O 1
ATOM 641 N N . GLU A 1 84 ? -3.083 13.947 0.156 1.00 95.06 84 GLU A N 1
ATOM 642 C CA . GLU A 1 84 ? -3.245 14.990 -0.868 1.00 95.06 84 GLU A CA 1
ATOM 643 C C . GLU A 1 84 ? -2.591 16.306 -0.447 1.00 95.06 84 GLU A C 1
ATOM 645 O O . GLU A 1 84 ? -1.905 16.936 -1.250 1.00 95.06 84 GLU A O 1
ATOM 650 N N . LYS A 1 85 ? -2.687 16.673 0.837 1.00 94.56 85 LYS A N 1
ATOM 651 C CA . LYS A 1 85 ? -1.940 17.810 1.409 1.00 94.56 85 LYS A CA 1
ATOM 652 C C . LYS A 1 85 ? -0.419 17.651 1.306 1.00 94.56 85 LYS A C 1
ATOM 654 O O . LYS A 1 85 ? 0.299 18.643 1.378 1.00 94.56 85 LYS A O 1
ATOM 659 N N . LYS A 1 86 ? 0.072 16.422 1.134 1.00 92.69 86 LYS A N 1
ATOM 660 C CA . LYS A 1 86 ? 1.482 16.091 0.879 1.00 92.69 86 LYS A CA 1
ATOM 661 C C . LYS A 1 86 ? 1.789 15.910 -0.617 1.00 92.69 86 LYS A C 1
ATOM 663 O O . LYS A 1 86 ? 2.877 15.462 -0.966 1.00 92.69 86 LYS A O 1
ATOM 668 N N . GLY A 1 87 ? 0.849 16.252 -1.501 1.00 92.00 87 GLY A N 1
ATOM 669 C CA . GLY A 1 87 ? 0.997 16.159 -2.955 1.00 92.00 87 GLY A CA 1
ATOM 670 C C . GLY A 1 87 ? 0.730 14.769 -3.538 1.00 92.00 87 GLY A C 1
ATOM 671 O O . GLY A 1 87 ? 1.089 14.518 -4.686 1.00 92.00 87 GLY A O 1
ATOM 672 N N . ILE A 1 88 ? 0.121 13.851 -2.777 1.00 93.69 88 ILE A N 1
ATOM 673 C CA . ILE A 1 88 ? -0.102 12.464 -3.204 1.00 93.69 88 ILE A CA 1
ATOM 674 C C . ILE A 1 88 ? -1.595 12.165 -3.307 1.00 93.69 88 ILE A C 1
ATOM 676 O O . ILE A 1 88 ? -2.297 12.082 -2.304 1.00 93.69 88 ILE A O 1
ATOM 680 N N . SER A 1 89 ? -2.067 11.904 -4.527 1.00 93.62 89 SER A N 1
ATOM 681 C CA . SER A 1 89 ? -3.397 11.331 -4.746 1.00 93.62 89 SER A CA 1
ATOM 682 C C . SER A 1 89 ? -3.347 9.809 -4.615 1.00 93.62 89 SER A C 1
ATOM 684 O O . SER A 1 89 ? -2.687 9.141 -5.415 1.00 93.62 89 SER A O 1
ATOM 686 N N . LEU A 1 90 ? -4.099 9.240 -3.666 1.00 92.94 90 LEU A N 1
ATOM 687 C CA . LEU A 1 90 ? -4.168 7.782 -3.475 1.00 92.94 90 LEU A CA 1
ATOM 688 C C . LEU A 1 90 ? -4.705 7.057 -4.716 1.00 92.94 90 LEU A C 1
ATOM 690 O O . LEU A 1 90 ? -4.228 5.983 -5.075 1.00 92.94 90 LEU A O 1
ATOM 694 N N . ARG A 1 91 ? -5.661 7.670 -5.426 1.00 91.81 91 ARG A N 1
ATOM 695 C CA . ARG A 1 91 ? -6.208 7.115 -6.673 1.00 91.81 91 ARG A CA 1
ATOM 696 C C . ARG A 1 91 ? -5.152 7.060 -7.777 1.00 91.81 91 ARG A C 1
ATOM 698 O O . ARG A 1 91 ? -5.094 6.077 -8.513 1.00 91.81 91 ARG A O 1
ATOM 705 N N . ALA A 1 92 ? -4.345 8.111 -7.921 1.00 91.12 92 ALA A N 1
ATOM 706 C CA . ALA A 1 92 ? -3.260 8.130 -8.898 1.00 91.12 92 ALA A CA 1
ATOM 707 C C . ALA A 1 92 ? -2.155 7.137 -8.515 1.00 91.12 92 ALA A C 1
ATOM 709 O O . ALA A 1 92 ? -1.704 6.378 -9.369 1.00 91.12 92 ALA A O 1
ATOM 710 N N . ASN A 1 93 ? -1.788 7.081 -7.231 1.00 92.38 93 ASN A N 1
ATOM 711 C CA . ASN A 1 93 ? -0.822 6.117 -6.709 1.00 92.38 93 ASN A CA 1
ATOM 712 C C . ASN A 1 93 ? -1.252 4.670 -7.003 1.00 92.38 93 ASN A C 1
ATOM 714 O O . ASN A 1 93 ? -0.461 3.913 -7.556 1.00 92.38 93 ASN A O 1
ATOM 718 N N . LEU A 1 94 ? -2.517 4.308 -6.763 1.00 91.56 94 LEU A N 1
ATOM 719 C CA . LEU A 1 94 ? -3.032 2.972 -7.084 1.00 91.56 94 LEU A CA 1
ATOM 720 C C . LEU A 1 94 ? -2.895 2.637 -8.579 1.00 91.56 94 LEU A C 1
ATOM 722 O O . LEU A 1 94 ? -2.470 1.541 -8.939 1.00 91.56 94 LEU A O 1
ATOM 726 N N . LYS A 1 95 ? -3.205 3.587 -9.471 1.00 92.38 95 LYS A N 1
ATOM 727 C CA . LYS A 1 95 ? -3.007 3.396 -10.918 1.00 92.38 95 LYS A CA 1
ATOM 728 C C . LYS A 1 95 ? -1.532 3.189 -11.271 1.00 92.38 95 LYS A C 1
ATOM 730 O O . LYS A 1 95 ? -1.233 2.355 -12.123 1.00 92.38 95 LYS A O 1
ATOM 735 N N . LEU A 1 96 ? -0.621 3.910 -10.613 1.00 92.25 96 LEU A N 1
ATOM 736 C CA . LEU A 1 96 ? 0.823 3.731 -10.790 1.00 92.25 96 LEU A CA 1
ATOM 737 C C . LEU A 1 96 ? 1.292 2.354 -10.310 1.00 92.25 96 LEU A C 1
ATOM 739 O O . LEU A 1 96 ? 2.106 1.738 -10.990 1.00 92.25 96 LEU A O 1
ATOM 743 N N . GLN A 1 97 ? 0.754 1.838 -9.202 1.00 93.00 97 GLN A N 1
ATOM 744 C CA . GLN A 1 97 ? 1.058 0.481 -8.731 1.00 93.00 97 GLN A CA 1
ATOM 745 C C . GLN A 1 97 ? 0.613 -0.584 -9.746 1.00 93.00 97 GLN A C 1
ATOM 747 O O . GLN A 1 97 ? 1.380 -1.489 -10.076 1.00 93.00 97 GLN A O 1
ATOM 752 N N . VAL A 1 98 ? -0.595 -0.447 -10.308 1.00 92.06 98 VAL A N 1
ATOM 753 C CA . VAL A 1 98 ? -1.084 -1.343 -11.372 1.00 92.06 98 VAL A CA 1
ATOM 754 C C . VAL A 1 98 ? -0.182 -1.267 -12.607 1.00 92.06 98 VAL A C 1
ATOM 756 O O . VAL A 1 98 ? 0.190 -2.297 -13.167 1.00 92.06 98 VAL A O 1
ATOM 759 N N . ALA A 1 99 ? 0.219 -0.059 -13.013 1.00 90.44 99 ALA A N 1
ATOM 760 C CA . ALA A 1 99 ? 1.149 0.124 -14.123 1.00 90.44 99 ALA A CA 1
ATOM 761 C C . ALA A 1 99 ? 2.519 -0.518 -13.841 1.00 90.44 99 ALA A C 1
ATOM 763 O O . ALA A 1 99 ? 3.067 -1.175 -14.724 1.00 90.44 99 ALA A O 1
ATOM 764 N N . ALA A 1 100 ? 3.046 -0.390 -12.620 1.00 91.62 100 ALA A N 1
ATOM 765 C CA . ALA A 1 100 ? 4.311 -1.000 -12.215 1.00 91.62 100 ALA A CA 1
ATOM 766 C C . ALA A 1 100 ? 4.265 -2.526 -12.304 1.00 91.62 100 ALA A C 1
ATOM 768 O O . ALA A 1 100 ? 5.175 -3.131 -12.872 1.00 91.62 100 ALA A O 1
ATOM 769 N N . LYS A 1 101 ? 3.175 -3.141 -11.828 1.00 91.56 101 LYS A N 1
ATOM 770 C CA . LYS A 1 101 ? 2.954 -4.583 -11.966 1.00 91.56 101 LYS A CA 1
ATOM 771 C C . LYS A 1 101 ? 2.940 -5.007 -13.436 1.00 91.56 101 LYS A C 1
ATOM 773 O O . LYS A 1 101 ? 3.695 -5.892 -13.818 1.00 91.56 101 LYS A O 1
ATOM 778 N N . ASN A 1 102 ? 2.171 -4.315 -14.275 1.00 89.25 102 ASN A N 1
ATOM 779 C CA . ASN A 1 102 ? 2.102 -4.628 -15.704 1.00 89.25 102 ASN A CA 1
ATOM 780 C C . ASN A 1 102 ? 3.469 -4.481 -16.400 1.00 89.25 102 ASN A C 1
ATOM 782 O O . ASN A 1 102 ? 3.839 -5.320 -17.219 1.00 89.25 102 ASN A O 1
ATOM 786 N N . ILE A 1 103 ? 4.240 -3.434 -16.075 1.00 89.31 103 ILE A N 1
ATOM 787 C CA . ILE A 1 103 ? 5.595 -3.231 -16.614 1.00 89.31 103 ILE A CA 1
ATOM 788 C C . ILE A 1 103 ? 6.519 -4.370 -16.183 1.00 89.31 103 ILE A C 1
ATOM 790 O O . ILE A 1 103 ? 7.286 -4.867 -17.011 1.00 89.31 103 ILE A O 1
ATOM 794 N N . LYS A 1 104 ? 6.444 -4.796 -14.919 1.00 90.69 104 LYS A N 1
ATOM 795 C CA . LYS A 1 104 ? 7.221 -5.922 -14.399 1.00 90.69 104 LYS A CA 1
ATOM 796 C C . LYS A 1 104 ? 6.884 -7.216 -15.143 1.00 90.69 104 LYS A C 1
ATOM 798 O O . LYS A 1 104 ? 7.796 -7.844 -15.673 1.00 90.69 104 LYS A O 1
ATOM 803 N N . ASP A 1 105 ? 5.600 -7.544 -15.283 1.00 89.31 105 ASP A N 1
ATOM 804 C CA . ASP A 1 105 ? 5.138 -8.750 -15.983 1.00 89.31 105 ASP A CA 1
ATOM 805 C C . ASP A 1 105 ? 5.618 -8.763 -17.452 1.00 89.31 105 ASP A C 1
ATOM 807 O O . ASP A 1 105 ? 6.158 -9.757 -17.944 1.00 89.31 105 ASP A O 1
ATOM 811 N N . ILE A 1 106 ? 5.509 -7.628 -18.156 1.00 86.12 106 ILE A N 1
ATOM 812 C CA . ILE A 1 106 ? 6.023 -7.473 -19.530 1.00 86.12 106 ILE A CA 1
ATOM 813 C C . ILE A 1 106 ? 7.548 -7.632 -19.573 1.00 86.12 106 ILE A C 1
ATOM 815 O O . ILE A 1 106 ? 8.089 -8.261 -20.487 1.00 86.12 106 ILE A O 1
ATOM 819 N N . THR A 1 107 ? 8.255 -7.063 -18.598 1.00 88.19 107 THR A N 1
ATOM 820 C CA . THR A 1 107 ? 9.717 -7.131 -18.510 1.00 88.19 107 THR A CA 1
ATOM 821 C C . THR A 1 107 ? 10.186 -8.571 -18.313 1.00 88.19 107 THR A C 1
ATOM 823 O O . THR A 1 107 ? 11.103 -9.004 -19.012 1.00 88.19 107 THR A O 1
ATOM 826 N N . GLU A 1 108 ? 9.531 -9.342 -17.444 1.00 89.75 108 GLU A N 1
ATOM 827 C CA . GLU A 1 108 ? 9.822 -10.763 -17.215 1.00 89.75 108 GLU A CA 1
ATOM 828 C C . GLU A 1 108 ? 9.583 -11.605 -18.481 1.00 89.75 108 GLU A C 1
ATOM 830 O O . GLU A 1 108 ? 10.438 -12.406 -18.876 1.00 89.75 108 GLU A O 1
ATOM 835 N N . LEU A 1 109 ? 8.481 -11.359 -19.199 1.00 86.94 109 LEU A N 1
ATOM 836 C CA . LEU A 1 109 ? 8.208 -12.014 -20.484 1.00 86.94 109 LEU A CA 1
ATOM 837 C C . LEU A 1 109 ? 9.281 -11.694 -21.539 1.00 86.94 109 LEU A C 1
ATOM 839 O O . LEU A 1 109 ? 9.759 -12.592 -22.242 1.00 86.94 109 LEU A O 1
ATOM 843 N N . LEU A 1 110 ? 9.708 -10.430 -21.638 1.00 85.12 110 LEU A N 1
ATOM 844 C CA . LEU A 1 110 ? 10.767 -10.012 -22.563 1.00 85.12 110 LEU A CA 1
ATOM 845 C C . LEU A 1 110 ? 12.137 -10.589 -22.184 1.00 85.12 110 LEU A C 1
ATOM 847 O O . LEU A 1 110 ? 12.918 -10.944 -23.072 1.00 85.12 110 LEU A O 1
ATOM 851 N N . GLN A 1 111 ? 12.438 -10.729 -20.890 1.00 88.62 111 GLN A N 1
ATOM 852 C CA . GLN A 1 111 ? 13.643 -11.414 -20.413 1.00 88.62 111 GLN A CA 1
ATOM 853 C C . GLN A 1 111 ? 13.657 -12.878 -20.853 1.00 88.62 111 GLN A C 1
ATOM 855 O O . GLN A 1 111 ? 14.647 -13.329 -21.440 1.00 88.62 111 GLN A O 1
ATOM 860 N N . ALA A 1 112 ? 12.551 -13.599 -20.644 1.00 87.88 112 ALA A N 1
ATOM 861 C CA . ALA A 1 112 ? 12.411 -14.984 -21.080 1.00 87.88 112 ALA A CA 1
ATOM 862 C C . ALA A 1 112 ? 12.576 -15.109 -22.604 1.00 87.88 112 ALA A C 1
ATOM 864 O O . ALA A 1 112 ? 13.356 -15.937 -23.085 1.00 87.88 112 ALA A O 1
ATOM 865 N N . GLN A 1 113 ? 11.928 -14.231 -23.378 1.00 83.00 113 GLN A N 1
ATOM 866 C CA . GLN A 1 113 ? 12.059 -14.213 -24.836 1.00 83.00 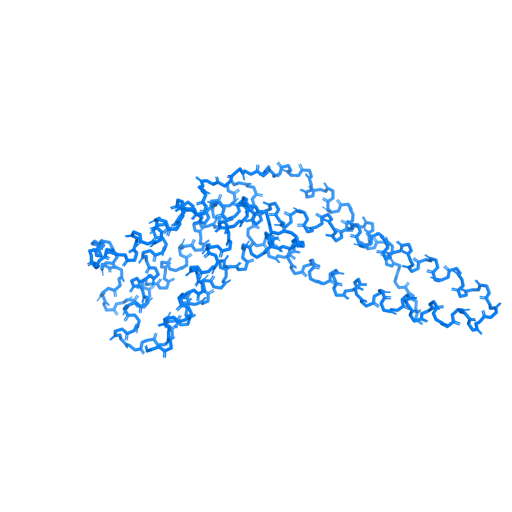113 GLN A CA 1
ATOM 867 C C . GLN A 1 113 ? 13.503 -13.941 -25.284 1.00 83.00 113 GLN A C 1
ATOM 869 O O . GLN A 1 113 ? 14.019 -14.633 -26.164 1.00 83.00 113 GLN A O 1
ATOM 874 N N . SER A 1 114 ? 14.181 -12.972 -24.666 1.00 84.25 114 SER A N 1
ATOM 875 C CA . SER A 1 114 ? 15.581 -12.639 -24.954 1.00 84.25 114 SER A CA 1
ATOM 876 C C . SER A 1 114 ? 16.517 -13.822 -24.675 1.00 84.25 114 SER A C 1
ATOM 878 O O . SER A 1 114 ? 17.375 -14.142 -25.504 1.00 84.25 114 SER A O 1
ATOM 880 N N . ALA A 1 115 ? 16.315 -14.531 -23.559 1.00 86.50 115 ALA A N 1
ATOM 881 C CA . ALA A 1 115 ? 17.082 -15.725 -23.208 1.00 86.50 115 ALA A CA 1
ATOM 882 C C . ALA A 1 115 ? 16.880 -16.861 -24.228 1.00 86.50 115 ALA A C 1
ATOM 884 O O . ALA A 1 115 ? 17.851 -17.475 -24.685 1.00 86.50 115 ALA A O 1
ATOM 885 N N . ILE A 1 116 ? 15.633 -17.092 -24.650 1.00 83.75 116 ILE A N 1
ATOM 886 C CA . ILE A 1 116 ? 15.289 -18.068 -25.690 1.00 83.75 116 ILE A CA 1
ATOM 887 C C . ILE A 1 116 ? 15.970 -17.702 -27.017 1.00 83.75 116 ILE A C 1
ATOM 889 O O . ILE A 1 116 ? 16.667 -18.529 -27.610 1.00 83.75 116 ILE A O 1
ATOM 893 N N . MET A 1 117 ? 15.842 -16.450 -27.464 1.00 82.00 117 MET A N 1
ATOM 894 C CA . MET A 1 117 ? 16.478 -15.963 -28.693 1.00 82.00 117 MET A CA 1
ATOM 895 C C . MET A 1 117 ? 18.005 -16.076 -28.634 1.00 82.00 117 MET A C 1
ATOM 897 O O . MET A 1 117 ? 18.636 -16.432 -29.627 1.00 82.00 117 MET A O 1
ATOM 901 N N . GLN A 1 118 ? 18.617 -15.830 -27.475 1.00 83.19 118 GLN A N 1
ATOM 902 C CA . GLN A 1 118 ? 20.057 -15.996 -27.284 1.00 83.19 118 GLN A CA 1
ATOM 903 C C . GLN A 1 118 ? 20.490 -17.467 -27.401 1.00 83.19 118 GLN A C 1
ATOM 905 O O . GLN A 1 118 ? 21.538 -17.742 -27.992 1.00 83.19 118 GLN A O 1
ATOM 910 N N . LYS A 1 119 ? 19.684 -18.414 -26.904 1.00 81.62 119 LYS A N 1
ATOM 911 C CA . LYS A 1 119 ? 19.925 -19.859 -27.052 1.00 81.62 119 LYS A CA 1
ATOM 912 C C . LYS A 1 119 ? 19.831 -20.308 -28.514 1.00 81.62 119 LYS A C 1
ATOM 914 O O . LYS A 1 119 ? 20.693 -21.060 -28.963 1.00 81.62 119 LYS A O 1
ATOM 919 N N . TYR A 1 120 ? 18.838 -19.826 -29.264 1.00 74.00 120 TYR A N 1
ATOM 920 C CA . TYR A 1 120 ? 18.673 -20.163 -30.684 1.00 74.00 120 TYR A CA 1
ATOM 921 C C . TYR A 1 120 ? 19.675 -19.452 -31.597 1.00 74.00 120 TYR A C 1
ATOM 923 O O . TYR A 1 120 ? 20.156 -20.064 -32.545 1.00 74.00 120 TYR A O 1
ATOM 931 N N . LYS A 1 121 ? 20.092 -18.219 -31.280 1.00 66.88 121 LYS A N 1
ATOM 932 C CA . LYS A 1 121 ? 21.168 -17.526 -32.006 1.00 66.88 121 LYS A CA 1
ATOM 933 C C . LYS A 1 121 ? 22.476 -18.319 -31.985 1.00 66.88 121 LYS A C 1
ATOM 935 O O . LYS A 1 121 ? 23.158 -18.365 -32.996 1.00 66.88 121 LYS A O 1
ATOM 940 N N . ARG A 1 122 ? 22.818 -18.985 -30.872 1.00 61.66 122 ARG A N 1
ATOM 941 C CA . ARG A 1 122 ? 23.996 -19.879 -30.817 1.00 61.66 122 ARG A CA 1
ATOM 942 C C . ARG A 1 122 ? 23.933 -21.027 -31.839 1.00 61.66 122 ARG A C 1
ATOM 944 O O . ARG A 1 122 ? 24.961 -21.628 -32.111 1.00 61.66 122 ARG A O 1
ATOM 951 N N . ARG A 1 123 ? 22.746 -21.335 -32.374 1.00 62.31 123 ARG A N 1
ATOM 952 C CA . ARG A 1 123 ? 22.491 -22.393 -33.362 1.00 62.31 123 ARG A CA 1
ATOM 953 C C . ARG A 1 123 ? 22.234 -21.856 -34.782 1.00 62.31 123 ARG A C 1
ATOM 955 O O . ARG A 1 123 ? 22.161 -22.656 -35.703 1.00 62.31 123 ARG A O 1
ATOM 962 N N . SER A 1 124 ? 22.069 -20.541 -34.960 1.00 59.75 124 SER A N 1
ATOM 963 C CA . SER A 1 124 ? 21.698 -19.892 -36.231 1.00 59.75 124 SER A CA 1
ATOM 964 C C . SER A 1 124 ? 22.878 -19.105 -36.812 1.00 59.75 124 SER A C 1
ATOM 966 O O . SER A 1 124 ? 23.525 -18.338 -36.100 1.00 59.75 124 SER A O 1
ATOM 968 N N . LEU A 1 125 ? 23.137 -19.260 -38.116 1.00 56.09 125 LEU A N 1
ATOM 969 C CA . LEU A 1 125 ? 24.203 -18.566 -38.859 1.00 56.09 125 LEU A CA 1
ATOM 970 C C . LEU A 1 125 ? 23.761 -17.204 -39.446 1.00 56.09 125 LEU A C 1
ATOM 972 O O . LEU A 1 125 ? 24.547 -16.539 -40.119 1.00 56.09 125 LEU A O 1
ATOM 976 N N . PHE A 1 126 ? 22.517 -16.759 -39.221 1.00 56.69 126 PHE A N 1
ATOM 977 C CA . PHE A 1 126 ? 21.943 -15.605 -39.929 1.00 56.69 126 PHE A CA 1
ATOM 978 C C . PHE A 1 126 ? 22.067 -14.266 -39.179 1.00 56.69 126 PHE A C 1
ATOM 980 O O . PHE A 1 126 ? 21.703 -14.116 -38.012 1.00 56.69 126 PHE A O 1
ATOM 987 N N . ASN A 1 127 ? 22.492 -13.224 -39.903 1.00 61.34 127 ASN A N 1
ATOM 988 C CA . ASN A 1 127 ? 22.766 -11.885 -39.361 1.00 61.34 127 ASN A CA 1
ATOM 989 C C . ASN A 1 127 ? 21.496 -11.115 -38.907 1.00 61.34 127 ASN A C 1
ATOM 991 O O . ASN A 1 127 ? 21.560 -10.262 -38.019 1.00 61.34 127 ASN A O 1
ATOM 995 N N . LYS A 1 128 ? 20.314 -11.443 -39.460 1.00 62.81 128 LYS A N 1
ATOM 996 C CA . LYS A 1 128 ? 19.018 -10.831 -39.082 1.00 62.81 128 LYS A CA 1
ATOM 997 C C . LYS A 1 128 ? 18.580 -11.181 -37.649 1.00 62.81 128 LYS A C 1
ATOM 999 O O . LYS A 1 128 ? 17.938 -10.365 -36.990 1.00 62.81 128 LYS A O 1
ATOM 1004 N N . ASP A 1 129 ? 18.987 -12.338 -37.127 1.00 70.06 129 ASP A N 1
ATOM 1005 C CA . ASP A 1 129 ? 18.693 -12.737 -35.743 1.00 70.06 129 ASP A CA 1
ATOM 1006 C C . ASP A 1 129 ? 19.534 -11.939 -34.735 1.00 70.06 129 ASP A C 1
ATOM 1008 O O . ASP A 1 129 ? 19.103 -11.660 -33.613 1.00 70.06 129 ASP A O 1
ATOM 1012 N N . ALA A 1 130 ? 20.733 -11.511 -35.145 1.00 75.94 130 ALA A N 1
ATOM 1013 C CA . ALA A 1 130 ? 21.626 -10.720 -34.312 1.00 75.94 130 ALA A CA 1
ATOM 1014 C C . ALA A 1 130 ? 21.123 -9.281 -34.114 1.00 75.94 130 ALA A C 1
ATOM 1016 O O . ALA A 1 130 ? 21.185 -8.782 -32.989 1.00 75.94 130 ALA A O 1
ATOM 1017 N N . SER A 1 131 ? 20.618 -8.624 -35.165 1.00 80.25 131 SER A N 1
ATOM 1018 C CA . SER A 1 131 ? 20.072 -7.262 -35.068 1.00 80.25 131 SER A CA 1
ATOM 1019 C C . SER A 1 131 ? 18.784 -7.224 -34.242 1.00 80.25 131 SER A C 1
ATOM 1021 O O . SER A 1 131 ? 18.651 -6.381 -33.354 1.00 80.25 131 SER A O 1
ATOM 1023 N N . ARG A 1 132 ? 17.884 -8.194 -34.443 1.00 80.19 132 ARG A N 1
ATOM 1024 C CA . ARG A 1 132 ? 16.647 -8.321 -33.661 1.00 80.19 132 ARG A CA 1
ATOM 1025 C C . ARG A 1 132 ? 16.925 -8.578 -32.178 1.00 80.19 132 ARG A C 1
ATOM 1027 O O . ARG A 1 132 ? 16.316 -7.936 -31.329 1.00 80.19 132 ARG A O 1
ATOM 1034 N N . LEU A 1 133 ? 17.875 -9.462 -31.855 1.00 81.94 133 LEU A N 1
ATOM 1035 C CA . LEU A 1 133 ? 18.276 -9.706 -30.465 1.00 81.94 133 LEU A CA 1
ATOM 1036 C C . LEU A 1 133 ? 18.860 -8.447 -29.807 1.00 81.94 133 LEU A C 1
ATOM 1038 O O . LEU A 1 133 ? 18.570 -8.185 -28.642 1.00 81.94 133 LEU A O 1
ATOM 1042 N N . ARG A 1 134 ? 19.668 -7.658 -30.531 1.00 83.38 134 ARG A N 1
ATOM 1043 C CA . ARG A 1 134 ? 20.177 -6.377 -30.012 1.00 83.38 134 ARG A CA 1
ATOM 1044 C C . ARG A 1 134 ? 19.032 -5.411 -29.705 1.00 83.38 134 ARG A C 1
ATOM 1046 O O . ARG A 1 134 ? 19.017 -4.861 -28.613 1.00 83.38 134 ARG A O 1
ATOM 1053 N N . ALA A 1 135 ? 18.062 -5.265 -30.610 1.00 83.69 135 ALA A N 1
ATOM 1054 C CA . ALA A 1 135 ? 16.905 -4.393 -30.395 1.00 83.69 135 ALA A CA 1
ATOM 1055 C C . ALA A 1 135 ? 16.096 -4.790 -29.145 1.00 83.69 135 ALA A C 1
ATOM 1057 O O . ALA A 1 135 ? 15.813 -3.935 -28.308 1.00 83.69 135 ALA A O 1
ATOM 1058 N N . VAL A 1 136 ? 15.812 -6.088 -28.968 1.00 84.06 136 VAL A N 1
ATOM 1059 C CA . VAL A 1 136 ? 15.111 -6.610 -27.778 1.00 84.06 136 VAL A CA 1
ATOM 1060 C C . VAL A 1 136 ? 15.906 -6.339 -26.498 1.00 84.06 136 VAL A C 1
ATOM 1062 O O . VAL A 1 136 ? 15.336 -5.905 -25.501 1.00 84.06 136 VAL A O 1
ATOM 1065 N N . LYS A 1 137 ? 17.231 -6.538 -26.512 1.00 86.31 137 LYS A N 1
ATOM 1066 C CA . LYS A 1 137 ? 18.086 -6.239 -25.350 1.00 86.31 137 LYS A CA 1
ATOM 1067 C C . LYS A 1 137 ? 18.103 -4.752 -25.000 1.00 86.31 137 LYS A C 1
ATOM 1069 O O . LYS A 1 137 ? 18.075 -4.421 -23.819 1.00 86.31 137 LYS A O 1
ATOM 1074 N N . THR A 1 138 ? 18.125 -3.872 -26.000 1.00 88.31 138 THR A N 1
ATOM 1075 C CA . THR A 1 138 ? 18.043 -2.422 -25.781 1.00 88.31 138 THR A CA 1
ATOM 1076 C C . THR A 1 138 ? 16.709 -2.042 -25.143 1.00 88.31 138 THR A C 1
ATOM 1078 O O . THR A 1 138 ? 16.708 -1.380 -24.110 1.00 88.31 138 THR A O 1
ATOM 1081 N N . GLN A 1 139 ? 15.587 -2.518 -25.692 1.00 86.50 139 GLN A N 1
ATOM 1082 C CA . GLN A 1 139 ? 14.251 -2.253 -25.142 1.00 86.50 139 GLN A CA 1
ATOM 1083 C C . GLN A 1 139 ? 14.107 -2.778 -23.711 1.00 86.50 139 GLN A C 1
ATOM 1085 O O . GLN A 1 139 ? 13.596 -2.076 -22.843 1.00 86.50 139 GLN A O 1
ATOM 1090 N N . LEU A 1 140 ? 14.620 -3.980 -23.443 1.00 89.25 140 LEU A N 1
ATOM 1091 C CA . LEU A 1 140 ? 14.631 -4.558 -22.104 1.00 89.25 140 LEU A CA 1
ATOM 1092 C C . LEU A 1 140 ? 15.424 -3.692 -21.113 1.00 89.25 140 LEU A C 1
ATOM 1094 O O . LEU A 1 140 ? 14.964 -3.447 -20.001 1.00 89.25 140 LEU A O 1
ATOM 1098 N N . ALA A 1 141 ? 16.601 -3.204 -21.509 1.00 90.44 141 ALA A N 1
ATOM 1099 C CA . ALA A 1 141 ? 17.403 -2.328 -20.661 1.00 90.44 141 ALA A CA 1
ATOM 1100 C C . ALA A 1 141 ? 16.697 -0.992 -20.373 1.00 90.44 141 ALA A C 1
ATOM 1102 O O . ALA A 1 141 ? 16.809 -0.465 -19.266 1.00 90.44 141 ALA A O 1
ATOM 1103 N N . GLU A 1 142 ? 15.967 -0.436 -21.343 1.00 90.69 142 GLU A N 1
ATOM 1104 C CA . GLU A 1 142 ? 15.177 0.780 -21.131 1.00 90.69 142 GLU A CA 1
ATOM 1105 C C . GLU A 1 142 ? 13.964 0.548 -20.224 1.00 90.69 142 GLU A C 1
ATOM 1107 O O . GLU A 1 142 ? 13.716 1.367 -19.338 1.00 90.69 142 GLU A O 1
ATOM 1112 N N . LEU A 1 143 ? 13.254 -0.573 -20.386 1.00 90.69 143 LEU A N 1
ATOM 1113 C CA . LEU A 1 143 ? 12.137 -0.947 -19.514 1.00 90.69 143 LEU A CA 1
ATOM 1114 C C . LEU A 1 143 ? 12.591 -1.163 -18.072 1.00 90.69 143 LEU A C 1
ATOM 1116 O O . LEU A 1 143 ? 11.978 -0.611 -17.167 1.00 90.69 143 LEU A O 1
ATOM 1120 N N . LEU A 1 144 ? 13.709 -1.861 -17.853 1.00 91.75 144 LEU A N 1
ATOM 1121 C CA . LEU A 1 144 ? 14.279 -2.050 -16.514 1.00 91.75 144 LEU A CA 1
ATOM 1122 C C . LEU A 1 144 ? 14.637 -0.716 -15.841 1.00 91.75 144 LEU A C 1
ATOM 1124 O O . LEU A 1 144 ? 14.403 -0.536 -14.648 1.00 91.75 144 LEU A O 1
ATOM 1128 N N . LYS A 1 145 ? 15.165 0.251 -16.603 1.00 92.12 145 LYS A N 1
ATOM 1129 C CA . LYS A 1 145 ? 15.427 1.606 -16.089 1.00 92.12 145 LYS A CA 1
ATOM 1130 C C . LYS A 1 145 ? 14.134 2.341 -15.734 1.00 92.12 145 LYS A C 1
ATOM 1132 O O . LYS A 1 145 ? 14.085 3.010 -14.706 1.00 92.12 145 LYS A O 1
ATOM 1137 N N . ALA A 1 146 ? 13.106 2.243 -16.576 1.00 91.56 146 ALA A N 1
ATOM 1138 C CA . ALA A 1 146 ? 11.807 2.857 -16.313 1.00 91.56 146 ALA A CA 1
ATOM 1139 C C . ALA A 1 146 ? 11.121 2.229 -15.090 1.00 91.56 146 ALA A C 1
ATOM 1141 O O . ALA A 1 146 ? 10.603 2.958 -14.248 1.00 91.56 146 ALA A O 1
ATOM 1142 N N . GLN A 1 147 ? 11.199 0.904 -14.949 1.00 91.56 147 GLN A N 1
ATOM 1143 C CA . GLN A 1 147 ? 10.709 0.168 -13.788 1.00 91.56 147 GLN A CA 1
ATOM 1144 C C . GLN A 1 147 ? 11.395 0.644 -12.503 1.00 91.56 147 GLN A C 1
ATOM 1146 O O . GLN A 1 147 ? 10.713 1.054 -11.574 1.00 91.56 147 GLN A O 1
ATOM 1151 N N . ALA A 1 148 ? 12.730 0.717 -12.479 1.00 91.44 148 ALA A N 1
ATOM 1152 C CA . ALA A 1 148 ? 13.464 1.190 -11.303 1.00 91.44 148 ALA A CA 1
ATOM 1153 C C . ALA A 1 148 ? 13.100 2.635 -10.901 1.00 91.44 148 ALA A C 1
ATOM 1155 O O . ALA A 1 148 ? 13.031 2.961 -9.714 1.00 91.44 148 ALA A O 1
ATOM 1156 N N . ARG A 1 149 ? 12.852 3.516 -11.883 1.00 92.75 149 ARG A N 1
ATOM 1157 C CA . ARG A 1 149 ? 12.361 4.885 -11.636 1.00 92.75 149 ARG A CA 1
ATOM 1158 C C . ARG A 1 149 ? 10.959 4.873 -11.027 1.00 92.75 149 ARG A C 1
ATOM 1160 O O . ARG A 1 149 ? 10.727 5.556 -10.033 1.00 92.75 149 ARG A O 1
ATOM 1167 N N . LEU A 1 150 ? 10.049 4.079 -11.587 1.00 92.56 150 LEU A N 1
ATOM 1168 C CA . LEU A 1 150 ? 8.683 3.941 -11.085 1.00 92.56 150 LEU A CA 1
ATOM 1169 C C . LEU A 1 150 ? 8.649 3.363 -9.663 1.00 92.56 150 LEU A C 1
ATOM 1171 O O . LEU A 1 150 ? 7.962 3.915 -8.806 1.00 92.56 150 LEU A O 1
ATOM 1175 N N . ASP A 1 151 ? 9.449 2.333 -9.383 1.00 91.00 151 ASP A N 1
ATOM 1176 C CA . ASP A 1 151 ? 9.580 1.735 -8.050 1.00 91.00 151 ASP A CA 1
ATOM 1177 C C . ASP A 1 151 ? 10.067 2.767 -7.026 1.00 91.00 151 ASP A C 1
ATOM 1179 O O . ASP A 1 151 ? 9.547 2.846 -5.914 1.00 91.00 151 ASP A O 1
ATOM 1183 N N . LYS A 1 152 ? 11.017 3.632 -7.408 1.00 90.31 152 LYS A N 1
ATOM 1184 C CA . LYS A 1 152 ? 11.486 4.731 -6.552 1.00 90.31 152 LYS A CA 1
ATOM 1185 C C . LYS A 1 152 ? 10.382 5.753 -6.257 1.00 90.31 152 LYS A C 1
ATOM 1187 O O . LYS A 1 152 ? 10.268 6.203 -5.113 1.00 90.31 152 LYS A O 1
ATOM 1192 N N . ILE A 1 153 ? 9.578 6.124 -7.258 1.00 92.00 153 ILE A N 1
ATOM 1193 C CA . ILE A 1 153 ? 8.433 7.035 -7.084 1.00 92.00 153 ILE A CA 1
ATOM 1194 C C . ILE A 1 153 ? 7.412 6.408 -6.132 1.00 92.00 153 ILE A C 1
ATOM 1196 O O . ILE A 1 153 ? 7.030 7.036 -5.145 1.00 92.00 153 ILE A O 1
ATOM 1200 N N . LEU A 1 154 ? 7.015 5.160 -6.393 1.00 92.81 154 LEU A N 1
ATOM 1201 C CA . LEU A 1 154 ? 6.042 4.434 -5.581 1.00 92.81 154 LEU A CA 1
ATOM 1202 C C . LEU A 1 154 ? 6.521 4.259 -4.143 1.00 92.81 154 LEU A C 1
ATOM 1204 O O . LEU A 1 154 ? 5.758 4.539 -3.224 1.00 92.81 154 LEU A O 1
ATOM 1208 N N . LYS A 1 155 ? 7.788 3.888 -3.941 1.00 90.88 155 LYS A N 1
ATOM 1209 C CA . LYS A 1 155 ? 8.394 3.781 -2.612 1.00 90.88 155 LYS A CA 1
ATOM 1210 C C . LYS A 1 155 ? 8.363 5.113 -1.866 1.00 90.88 155 LYS A C 1
ATOM 1212 O O . LYS A 1 155 ? 7.954 5.152 -0.713 1.00 90.88 155 LYS A O 1
ATOM 1217 N N . THR A 1 156 ? 8.734 6.210 -2.527 1.00 90.38 156 THR A N 1
ATOM 1218 C CA . THR A 1 156 ? 8.707 7.550 -1.912 1.00 90.38 156 THR A CA 1
ATOM 1219 C C . THR A 1 156 ? 7.286 7.940 -1.502 1.00 90.38 156 THR A C 1
ATOM 1221 O O . THR A 1 156 ? 7.066 8.382 -0.376 1.00 90.38 156 THR A O 1
ATOM 1224 N N . GLN A 1 157 ? 6.310 7.737 -2.391 1.00 92.69 157 GLN A N 1
ATOM 1225 C CA . GLN A 1 157 ? 4.909 8.031 -2.097 1.00 92.69 157 GLN A CA 1
ATOM 1226 C C . GLN A 1 157 ? 4.368 7.149 -0.964 1.00 92.69 157 GLN A C 1
ATOM 1228 O O . GLN A 1 157 ? 3.719 7.660 -0.054 1.00 92.69 157 GLN A O 1
ATOM 1233 N N . ALA A 1 158 ? 4.675 5.851 -0.977 1.00 92.62 158 ALA A N 1
ATOM 1234 C CA . ALA A 1 158 ? 4.245 4.915 0.053 1.00 92.62 158 ALA A CA 1
ATOM 1235 C C . ALA A 1 158 ? 4.853 5.249 1.423 1.00 92.62 158 ALA A C 1
ATOM 1237 O O . ALA A 1 158 ? 4.141 5.180 2.420 1.00 92.62 158 ALA A O 1
ATOM 1238 N N . SER A 1 159 ? 6.109 5.706 1.501 1.00 91.50 159 SER A N 1
ATOM 1239 C CA . SER A 1 159 ? 6.698 6.188 2.761 1.00 91.50 159 SER A CA 1
ATOM 1240 C C . SER A 1 159 ? 5.947 7.398 3.329 1.00 91.50 159 SER A C 1
ATOM 1242 O O . SER A 1 159 ? 5.652 7.444 4.522 1.00 91.50 159 SER A O 1
ATOM 1244 N N . VAL A 1 160 ? 5.575 8.365 2.483 1.00 92.62 160 VAL A N 1
ATOM 1245 C CA . VAL A 1 160 ? 4.793 9.538 2.915 1.00 92.62 160 VAL A CA 1
ATOM 1246 C C . VAL A 1 160 ? 3.387 9.133 3.364 1.00 92.62 160 VAL A C 1
ATOM 1248 O O . VAL A 1 160 ? 2.927 9.581 4.415 1.00 92.62 160 VAL A O 1
ATOM 1251 N N . ILE A 1 161 ? 2.710 8.257 2.613 1.00 94.69 161 ILE A N 1
ATOM 1252 C CA . ILE A 1 161 ? 1.398 7.720 3.005 1.00 94.69 161 ILE A CA 1
ATOM 1253 C C . ILE A 1 161 ? 1.509 6.954 4.332 1.00 94.69 161 ILE A C 1
ATOM 1255 O O . ILE A 1 161 ? 0.673 7.122 5.215 1.00 94.69 161 ILE A O 1
ATOM 1259 N N . SER A 1 162 ? 2.574 6.177 4.519 1.00 94.12 162 SER A N 1
ATOM 1260 C CA . SER A 1 162 ? 2.816 5.439 5.759 1.00 94.12 162 SER A CA 1
ATOM 1261 C C . SER A 1 162 ? 2.976 6.374 6.955 1.00 94.12 162 SER A C 1
ATOM 1263 O O . SER A 1 162 ? 2.396 6.117 8.004 1.00 94.12 162 SER A O 1
ATOM 1265 N N . ASN A 1 163 ? 3.680 7.498 6.800 1.00 93.31 163 ASN A N 1
ATOM 1266 C CA . ASN A 1 163 ? 3.769 8.527 7.840 1.00 93.31 163 ASN A CA 1
ATOM 1267 C C . ASN A 1 163 ? 2.413 9.154 8.180 1.00 93.31 163 ASN A C 1
ATOM 1269 O O . ASN A 1 163 ? 2.124 9.381 9.355 1.00 93.31 163 ASN A O 1
ATOM 1273 N N . VAL A 1 164 ? 1.565 9.399 7.176 1.00 95.38 164 VAL A N 1
ATOM 1274 C CA . VAL A 1 164 ? 0.182 9.841 7.408 1.00 95.38 164 VAL A CA 1
ATOM 1275 C C . VAL A 1 164 ? -0.571 8.807 8.248 1.00 95.38 164 VAL A C 1
ATOM 1277 O O . VAL A 1 164 ? -1.181 9.167 9.251 1.00 95.38 164 VAL A O 1
ATOM 1280 N N . ILE A 1 165 ? -0.480 7.523 7.893 1.00 95.94 165 ILE A N 1
ATOM 1281 C CA . ILE A 1 165 ? -1.156 6.437 8.618 1.00 95.94 165 ILE A CA 1
ATOM 1282 C C . ILE A 1 165 ? -0.622 6.309 10.049 1.00 95.94 165 ILE A C 1
ATOM 1284 O O . ILE A 1 165 ? -1.412 6.168 10.980 1.00 95.94 165 ILE A O 1
ATOM 1288 N N . LEU A 1 166 ? 0.696 6.404 10.250 1.00 94.88 166 LEU A N 1
ATOM 1289 C CA . LEU A 1 166 ? 1.313 6.389 11.578 1.00 94.88 166 LEU A CA 1
ATOM 1290 C C . LEU A 1 166 ? 0.795 7.533 12.460 1.00 94.88 166 LEU A C 1
ATOM 1292 O O . LEU A 1 166 ? 0.566 7.324 13.651 1.00 94.88 166 LEU A O 1
ATOM 1296 N N . GLY A 1 167 ? 0.571 8.720 11.886 1.00 94.56 167 GLY A N 1
ATOM 1297 C CA . GLY A 1 167 ? 0.011 9.870 12.602 1.00 94.56 167 GLY A CA 1
ATOM 1298 C C . GLY A 1 167 ? -1.421 9.633 13.088 1.00 94.56 167 GLY A C 1
ATOM 1299 O O . GLY A 1 167 ? -1.774 10.030 14.198 1.00 94.56 167 GLY A O 1
ATOM 1300 N N . GLU A 1 168 ? -2.224 8.913 12.302 1.00 94.56 168 GLU A N 1
ATOM 1301 C CA . GLU A 1 168 ? -3.610 8.569 12.651 1.00 94.56 168 GLU A CA 1
ATOM 1302 C C . GLU A 1 168 ? -3.742 7.262 13.440 1.00 94.56 168 GLU A C 1
ATOM 1304 O O . GLU A 1 168 ? -4.829 6.941 13.935 1.00 94.56 168 GLU A O 1
ATOM 1309 N N . PHE A 1 169 ? -2.646 6.507 13.576 1.00 93.50 169 PHE A N 1
ATOM 1310 C CA . PHE A 1 169 ? -2.666 5.121 14.033 1.00 93.50 169 PHE A CA 1
ATOM 1311 C C . PHE A 1 169 ? -3.400 4.956 15.357 1.00 93.50 169 PHE A C 1
ATOM 1313 O O . PHE A 1 169 ? -4.241 4.078 15.485 1.00 93.50 169 PHE A O 1
ATOM 1320 N N . LYS A 1 170 ? -3.156 5.835 16.333 1.00 91.69 170 LYS A N 1
ATOM 1321 C CA . LYS A 1 170 ? -3.768 5.718 17.663 1.00 91.69 170 LYS A CA 1
ATOM 1322 C C . LYS A 1 170 ? -5.298 5.714 17.625 1.00 91.69 170 LYS A C 1
ATOM 1324 O O . LYS A 1 170 ? -5.917 4.924 18.333 1.00 91.69 170 LYS A O 1
ATOM 1329 N N . ILE A 1 171 ? -5.902 6.617 16.855 1.00 90.06 171 ILE A N 1
ATOM 1330 C CA . ILE A 1 171 ? -7.363 6.765 16.794 1.00 90.06 171 ILE A CA 1
ATOM 1331 C C . ILE A 1 171 ? -7.949 5.640 15.942 1.00 90.06 171 ILE A C 1
ATOM 1333 O O . ILE A 1 171 ? -8.858 4.944 16.387 1.00 90.06 171 ILE A O 1
ATOM 1337 N N . MET A 1 172 ? -7.367 5.421 14.762 1.00 92.56 172 MET A N 1
ATOM 1338 C CA . MET A 1 172 ? -7.782 4.376 13.829 1.00 92.56 172 MET A CA 1
ATOM 1339 C C . MET A 1 172 ? -7.716 2.981 14.465 1.00 92.56 172 MET A C 1
ATOM 1341 O O . MET A 1 172 ? -8.670 2.215 14.386 1.00 92.56 172 MET A O 1
ATOM 1345 N N . TYR A 1 173 ? -6.610 2.657 15.133 1.00 91.12 173 TYR A N 1
ATOM 1346 C CA . TYR A 1 173 ? -6.381 1.339 15.717 1.00 91.12 173 TYR A CA 1
ATOM 1347 C C . TYR A 1 173 ? -7.320 1.062 16.897 1.00 91.12 173 TYR A C 1
ATOM 1349 O O . TYR A 1 173 ? -7.865 -0.034 17.004 1.00 91.12 173 TYR A O 1
ATOM 1357 N N . LYS A 1 174 ? -7.591 2.072 17.741 1.00 88.69 174 LYS A N 1
ATOM 1358 C CA . LYS A 1 174 ? -8.621 1.981 18.790 1.00 88.69 174 LYS A CA 1
ATOM 1359 C C . LYS A 1 174 ? -10.001 1.699 18.212 1.00 88.69 174 LYS A C 1
ATOM 1361 O O . LYS A 1 174 ? -10.705 0.833 18.723 1.00 88.69 174 LYS A O 1
ATOM 1366 N N . PHE A 1 175 ? -10.369 2.420 17.155 1.00 90.50 175 PHE A N 1
ATOM 1367 C CA . PHE A 1 175 ? -11.637 2.206 16.477 1.00 90.50 175 PHE A CA 1
ATOM 1368 C C . PHE A 1 175 ? -11.734 0.788 15.903 1.00 90.50 175 PHE A C 1
ATOM 1370 O O . PHE A 1 175 ? -12.719 0.109 16.167 1.00 90.50 175 PHE A O 1
ATOM 1377 N N . PHE A 1 176 ? -10.709 0.305 15.193 1.00 91.06 176 PHE A N 1
ATOM 1378 C CA . PHE A 1 176 ? -10.709 -1.052 14.636 1.00 91.06 176 PHE A CA 1
ATOM 1379 C C . PHE A 1 176 ? -10.826 -2.128 15.715 1.00 91.06 176 PHE A C 1
ATOM 1381 O O . PHE A 1 176 ? -11.639 -3.034 15.568 1.00 91.06 176 PHE A O 1
ATOM 1388 N N . LEU A 1 177 ? -10.084 -2.016 16.823 1.00 88.56 177 LEU A N 1
ATOM 1389 C CA . LEU A 1 177 ? -10.222 -2.947 17.949 1.00 88.56 177 LEU A CA 1
ATOM 1390 C C . LEU A 1 177 ? -11.656 -2.978 18.483 1.00 88.56 177 LEU A C 1
ATOM 1392 O O . LEU A 1 177 ? -12.194 -4.055 18.737 1.00 88.56 177 LEU A O 1
ATOM 1396 N N . TYR A 1 178 ? -12.284 -1.810 18.619 1.00 87.12 178 TYR A N 1
ATOM 1397 C CA . TYR A 1 178 ? -13.646 -1.728 19.126 1.00 87.12 178 TYR A CA 1
ATOM 1398 C C . TYR A 1 178 ? -14.685 -2.255 18.132 1.00 87.12 178 TYR A C 1
ATOM 1400 O O . TYR A 1 178 ? -15.561 -3.031 18.506 1.00 87.12 178 TYR A O 1
ATOM 1408 N N . ALA A 1 179 ? -14.549 -1.905 16.855 1.00 89.56 179 ALA A N 1
ATOM 1409 C CA . ALA A 1 179 ? -15.408 -2.403 15.792 1.00 89.56 179 ALA A CA 1
ATOM 1410 C C . ALA A 1 179 ? -15.330 -3.936 15.679 1.00 89.56 179 ALA A C 1
ATOM 1412 O O . ALA A 1 179 ? -16.366 -4.590 15.588 1.00 89.56 179 ALA A O 1
ATOM 1413 N N . VAL A 1 180 ? -14.127 -4.519 15.776 1.00 89.62 180 VAL A N 1
ATOM 1414 C CA . VAL A 1 180 ? -13.935 -5.980 15.809 1.00 89.62 180 VAL A CA 1
ATOM 1415 C C . VAL A 1 180 ? -14.589 -6.594 17.043 1.00 89.62 180 VAL A C 1
ATOM 1417 O O . VAL A 1 180 ? -15.278 -7.603 16.920 1.00 89.62 180 VAL A O 1
ATOM 1420 N N . PHE A 1 181 ? -14.429 -5.984 18.221 1.00 87.38 181 PHE A N 1
ATOM 1421 C CA . PHE A 1 181 ? -15.096 -6.447 19.439 1.00 87.38 181 PHE A CA 1
ATOM 1422 C C . PHE A 1 181 ? -16.625 -6.479 19.284 1.00 87.38 181 PHE A C 1
ATOM 1424 O O . PHE A 1 181 ? -17.253 -7.483 19.619 1.00 87.38 181 PHE A O 1
ATOM 1431 N N . ILE A 1 182 ? -17.225 -5.415 18.744 1.00 88.12 182 ILE A N 1
ATOM 1432 C CA . ILE A 1 182 ? -18.676 -5.334 18.527 1.00 88.12 182 ILE A CA 1
ATOM 1433 C C . ILE A 1 182 ? -19.145 -6.355 17.497 1.00 88.12 182 ILE A C 1
ATOM 1435 O O . ILE A 1 182 ? -20.121 -7.062 17.744 1.00 88.12 182 ILE A O 1
ATOM 1439 N N . ALA A 1 183 ? -18.440 -6.457 16.374 1.00 89.75 183 ALA A N 1
ATOM 1440 C CA . ALA A 1 183 ? -18.762 -7.406 15.325 1.00 89.75 183 ALA A CA 1
ATOM 1441 C C . ALA A 1 183 ? -18.690 -8.855 15.842 1.00 89.75 183 ALA A C 1
ATOM 1443 O O . ALA A 1 183 ? -19.623 -9.617 15.620 1.00 89.75 183 ALA A O 1
ATOM 1444 N N . LYS A 1 184 ? -17.675 -9.208 16.647 1.00 88.75 184 LYS A N 1
ATOM 1445 C CA . LYS A 1 184 ? -17.606 -10.515 17.324 1.00 88.75 184 LYS A CA 1
ATOM 1446 C C . LYS A 1 184 ? -18.744 -10.732 18.315 1.00 88.75 184 LYS A C 1
ATOM 1448 O O . LYS A 1 184 ? -19.400 -11.765 18.283 1.00 88.75 184 LYS A O 1
ATOM 1453 N N . LYS A 1 185 ? -19.009 -9.753 19.185 1.00 88.44 185 LYS A N 1
ATOM 1454 C CA . LYS A 1 185 ? -20.085 -9.828 20.189 1.00 88.44 185 LYS A CA 1
ATOM 1455 C C . LYS A 1 185 ? -21.462 -10.060 19.552 1.00 88.44 185 LYS A C 1
ATOM 1457 O O . LYS A 1 185 ? -22.345 -10.610 20.205 1.00 88.44 185 LYS A O 1
ATOM 1462 N N . ARG A 1 186 ? -21.653 -9.605 18.312 1.00 90.06 186 ARG A N 1
ATOM 1463 C CA . ARG A 1 186 ? -22.905 -9.710 17.552 1.00 90.06 186 ARG A CA 1
ATOM 1464 C C . ARG A 1 186 ? -22.895 -10.810 16.481 1.00 90.06 186 ARG A C 1
ATOM 1466 O O . ARG A 1 186 ? -23.897 -10.935 15.789 1.00 90.06 186 ARG A O 1
ATOM 1473 N N . ASP A 1 187 ? -21.803 -11.568 16.349 1.00 91.81 187 ASP A N 1
ATOM 1474 C CA . ASP A 1 187 ? -21.573 -12.545 15.269 1.00 91.81 187 ASP A CA 1
ATOM 1475 C C . ASP A 1 187 ? -21.782 -11.967 13.848 1.00 91.81 187 ASP A C 1
ATOM 1477 O O . ASP A 1 187 ? -22.341 -12.586 12.944 1.00 91.81 187 ASP A O 1
ATOM 1481 N N . ASP A 1 188 ? -21.350 -10.721 13.644 1.00 93.12 188 ASP A N 1
ATOM 1482 C CA . ASP A 1 188 ? -21.531 -9.983 12.393 1.00 93.12 188 ASP A CA 1
ATOM 1483 C C . ASP A 1 188 ? -20.342 -10.181 11.443 1.00 93.12 188 ASP A C 1
ATOM 1485 O O . ASP A 1 188 ? -19.425 -9.360 11.356 1.00 93.12 188 ASP A O 1
ATOM 1489 N N . GLN A 1 189 ? -20.369 -11.285 10.700 1.00 92.31 189 GLN A N 1
ATOM 1490 C CA . GLN A 1 189 ? -19.316 -11.644 9.744 1.00 92.31 189 GLN A CA 1
ATOM 1491 C C . GLN A 1 189 ? -19.152 -10.630 8.602 1.00 92.31 189 GLN A C 1
ATOM 1493 O O . GLN A 1 189 ? -18.049 -10.462 8.073 1.00 92.31 189 GLN A O 1
ATOM 1498 N N . LEU A 1 190 ? -20.226 -9.933 8.219 1.00 94.44 190 LEU A N 1
ATOM 1499 C CA . LEU A 1 190 ? -20.164 -8.922 7.168 1.00 94.44 190 LEU A CA 1
ATOM 1500 C C . LEU A 1 190 ? -19.333 -7.724 7.635 1.00 94.44 190 LEU A C 1
ATOM 1502 O O . LEU A 1 190 ? -18.441 -7.271 6.914 1.00 94.44 190 LEU A O 1
ATOM 1506 N N . LEU A 1 191 ? -19.573 -7.261 8.862 1.00 93.56 191 LEU A N 1
ATOM 1507 C CA . LEU A 1 191 ? -18.814 -6.163 9.446 1.00 93.56 191 LEU A CA 1
ATOM 1508 C C . LEU A 1 191 ? -17.340 -6.535 9.640 1.00 93.56 191 LEU A C 1
ATOM 1510 O O . LEU A 1 191 ? -16.454 -5.737 9.333 1.00 93.56 191 LEU A O 1
ATOM 1514 N N . LEU A 1 192 ? -17.065 -7.765 10.087 1.00 92.69 192 LEU A N 1
ATOM 1515 C CA . LEU A 1 192 ? -15.701 -8.293 10.183 1.00 92.69 192 LEU A CA 1
ATOM 1516 C C . LEU A 1 192 ? -14.988 -8.236 8.816 1.00 92.69 192 LEU A C 1
ATOM 1518 O O . LEU A 1 192 ? -13.865 -7.730 8.721 1.00 92.69 192 LEU A O 1
ATOM 1522 N N . ALA A 1 193 ? -15.651 -8.681 7.744 1.00 93.06 193 ALA A N 1
ATOM 1523 C CA . ALA A 1 193 ? -15.112 -8.632 6.385 1.00 93.06 193 ALA A CA 1
ATOM 1524 C C . ALA A 1 193 ? -14.867 -7.195 5.890 1.00 93.06 193 ALA A C 1
ATOM 1526 O O . ALA A 1 193 ? -13.865 -6.935 5.215 1.00 93.06 193 ALA A O 1
ATOM 1527 N N . GLU A 1 194 ? -15.740 -6.247 6.240 1.00 95.25 194 GLU A N 1
ATOM 1528 C CA . GLU A 1 194 ? -15.566 -4.836 5.889 1.00 95.25 194 GLU A CA 1
ATOM 1529 C C . GLU A 1 194 ? -14.340 -4.223 6.584 1.00 95.25 194 GLU A C 1
ATOM 1531 O O . GLU A 1 194 ? -13.528 -3.559 5.932 1.00 95.25 194 GLU A O 1
ATOM 1536 N N . ILE A 1 195 ? -14.142 -4.514 7.875 1.00 93.62 195 ILE A N 1
ATOM 1537 C CA . ILE A 1 195 ? -12.958 -4.078 8.631 1.00 93.62 195 ILE A CA 1
ATOM 1538 C C . ILE A 1 195 ? -11.681 -4.643 7.993 1.00 93.62 195 ILE A C 1
ATOM 1540 O O . ILE A 1 195 ? -10.745 -3.885 7.729 1.00 93.62 195 ILE A O 1
ATOM 1544 N N . ILE A 1 196 ? -11.652 -5.945 7.671 1.00 92.62 196 ILE A N 1
ATOM 1545 C CA . ILE A 1 196 ? -10.510 -6.584 6.989 1.00 92.62 196 ILE A CA 1
ATOM 1546 C C . ILE A 1 196 ? -10.229 -5.898 5.652 1.00 92.62 196 ILE A C 1
ATOM 1548 O O . ILE A 1 196 ? -9.084 -5.554 5.372 1.00 92.62 196 ILE A O 1
ATOM 1552 N N . SER A 1 197 ? -11.266 -5.646 4.848 1.00 94.56 197 SER A N 1
ATOM 1553 C CA . SER A 1 197 ? -11.136 -4.968 3.553 1.00 94.56 197 SER A CA 1
ATOM 1554 C C . SER A 1 197 ? -10.479 -3.592 3.691 1.00 94.56 197 SER A C 1
ATOM 1556 O O . SER A 1 197 ? -9.649 -3.206 2.865 1.00 94.56 197 SER A O 1
ATOM 1558 N N . VAL A 1 198 ? -10.813 -2.840 4.742 1.00 95.94 198 VAL A N 1
ATOM 1559 C CA . VAL A 1 198 ? -10.191 -1.540 5.027 1.00 95.94 198 VAL A CA 1
ATOM 1560 C C . VAL A 1 198 ? -8.740 -1.701 5.474 1.00 95.94 198 VAL A C 1
ATOM 1562 O O . VAL A 1 198 ? -7.877 -0.995 4.948 1.00 95.94 198 VAL A O 1
ATOM 1565 N N . CYS A 1 199 ? -8.436 -2.645 6.368 1.00 94.69 199 CYS A N 1
ATOM 1566 C CA . CYS A 1 199 ? -7.059 -2.944 6.767 1.00 94.69 199 CYS A CA 1
ATOM 1567 C C . CYS A 1 199 ? -6.189 -3.357 5.567 1.00 94.69 199 CYS A C 1
ATOM 1569 O O . CYS A 1 199 ? -5.075 -2.853 5.424 1.00 94.69 199 CYS A O 1
ATOM 1571 N N . ASP A 1 200 ? -6.710 -4.202 4.674 1.00 93.50 200 ASP A N 1
ATOM 1572 C CA . ASP A 1 200 ? -6.022 -4.652 3.459 1.00 93.50 200 ASP A CA 1
ATOM 1573 C C . ASP A 1 200 ? -5.771 -3.489 2.490 1.00 93.50 200 ASP A C 1
ATOM 1575 O O . ASP A 1 200 ? -4.668 -3.356 1.956 1.00 93.50 200 ASP A O 1
ATOM 1579 N N . LYS A 1 201 ? -6.748 -2.588 2.307 1.00 95.06 201 LYS A N 1
ATOM 1580 C CA . LYS A 1 201 ? -6.567 -1.364 1.505 1.00 95.06 201 LYS A CA 1
ATOM 1581 C C . LYS A 1 201 ? -5.454 -0.483 2.066 1.00 95.06 201 LYS A C 1
ATOM 1583 O O . LYS A 1 201 ? -4.635 0.009 1.297 1.00 95.06 201 LYS A O 1
ATOM 1588 N N . ILE A 1 202 ? -5.407 -0.288 3.385 1.00 95.50 202 ILE A N 1
ATOM 1589 C CA . ILE A 1 202 ? -4.360 0.510 4.039 1.00 95.50 202 ILE A CA 1
ATOM 1590 C C . ILE A 1 202 ? -2.996 -0.179 3.894 1.00 95.50 202 ILE A C 1
ATOM 1592 O O . ILE A 1 202 ? -2.014 0.472 3.544 1.00 95.50 202 ILE A O 1
ATOM 1596 N N . ALA A 1 203 ? -2.926 -1.498 4.090 1.00 93.44 203 ALA A N 1
ATOM 1597 C CA . ALA A 1 203 ? -1.695 -2.263 3.910 1.00 93.44 203 ALA A CA 1
ATOM 1598 C C . ALA A 1 203 ? -1.166 -2.185 2.465 1.00 93.44 203 ALA A C 1
ATOM 1600 O O . ALA A 1 203 ? 0.035 -2.002 2.270 1.00 93.44 203 ALA A O 1
ATOM 1601 N N . ALA A 1 204 ? -2.045 -2.240 1.461 1.00 92.69 204 ALA A N 1
ATOM 1602 C CA . ALA A 1 204 ? -1.679 -2.084 0.050 1.00 92.69 204 ALA A CA 1
ATOM 1603 C C . ALA A 1 204 ? -1.120 -0.684 -0.278 1.00 92.69 204 ALA A C 1
ATOM 1605 O O . ALA A 1 204 ? -0.272 -0.536 -1.156 1.00 92.69 204 ALA A O 1
ATOM 1606 N N . MET A 1 205 ? -1.538 0.362 0.445 1.00 94.31 205 MET A N 1
ATOM 1607 C CA . MET A 1 205 ? -0.950 1.704 0.295 1.00 94.31 205 MET A CA 1
ATOM 1608 C C . MET A 1 205 ? 0.493 1.779 0.823 1.00 94.31 205 MET A C 1
ATOM 1610 O O . MET A 1 205 ? 1.276 2.600 0.347 1.00 94.31 205 MET A O 1
ATOM 1614 N N . ILE A 1 206 ? 0.839 0.935 1.802 1.00 91.62 206 ILE A N 1
ATOM 1615 C CA . ILE A 1 206 ? 2.163 0.873 2.443 1.00 91.62 206 ILE A CA 1
ATOM 1616 C C . ILE A 1 206 ? 3.108 -0.065 1.679 1.00 91.62 206 ILE A C 1
ATOM 1618 O O . ILE A 1 206 ? 4.311 0.181 1.627 1.00 91.62 206 ILE A O 1
ATOM 1622 N N . GLU A 1 207 ? 2.574 -1.126 1.068 1.00 90.62 207 GLU A N 1
ATOM 1623 C CA . GLU A 1 207 ? 3.332 -2.213 0.433 1.00 90.62 207 GLU A CA 1
ATOM 1624 C C . GLU A 1 207 ? 4.534 -1.769 -0.428 1.00 90.62 207 GLU A C 1
ATOM 1626 O O . GLU A 1 207 ? 5.608 -2.360 -0.267 1.00 90.62 207 GLU A O 1
ATOM 1631 N N . PRO A 1 208 ? 4.450 -0.719 -1.276 1.00 90.50 208 PRO A N 1
ATOM 1632 C CA . PRO A 1 208 ? 5.581 -0.322 -2.117 1.00 90.50 208 PRO A CA 1
ATOM 1633 C C . PRO A 1 208 ? 6.843 0.114 -1.354 1.00 90.50 208 PRO A C 1
ATOM 1635 O O . PRO A 1 208 ? 7.927 0.149 -1.939 1.00 90.50 208 PRO A O 1
ATOM 1638 N N . VAL A 1 209 ? 6.755 0.405 -0.050 1.00 87.00 209 VAL A N 1
ATOM 1639 C CA . VAL A 1 209 ? 7.929 0.637 0.811 1.00 87.00 209 VAL A CA 1
ATOM 1640 C C . VAL A 1 209 ? 8.891 -0.561 0.784 1.00 87.00 209 VAL A C 1
ATOM 1642 O O . VAL A 1 209 ? 10.116 -0.385 0.774 1.00 87.00 209 VAL A O 1
ATOM 1645 N N . PHE A 1 210 ? 8.341 -1.775 0.722 1.00 82.69 210 PHE A N 1
ATOM 1646 C CA . PHE A 1 210 ? 9.066 -3.036 0.884 1.00 82.69 210 PHE A CA 1
ATOM 1647 C C . PHE A 1 210 ? 9.701 -3.568 -0.406 1.00 82.69 210 PHE A C 1
ATOM 1649 O O . PHE A 1 210 ? 10.345 -4.609 -0.379 1.00 82.69 210 PHE A O 1
ATOM 1656 N N . GLY A 1 211 ? 9.570 -2.867 -1.537 1.00 66.31 211 GLY A N 1
ATOM 1657 C CA . GLY A 1 211 ? 10.052 -3.338 -2.845 1.00 66.31 211 GLY A CA 1
ATOM 1658 C C . GLY A 1 211 ? 11.579 -3.467 -3.004 1.00 66.31 211 GLY A C 1
ATOM 1659 O O . GLY A 1 211 ? 12.050 -3.804 -4.086 1.00 66.31 211 GLY A O 1
ATOM 1660 N N . GLY A 1 212 ? 12.372 -3.183 -1.964 1.00 63.50 212 GLY A N 1
ATOM 1661 C CA . GLY A 1 212 ? 13.833 -3.320 -1.979 1.00 63.50 212 GLY A CA 1
ATOM 1662 C C . GLY A 1 212 ? 14.313 -4.656 -1.405 1.00 63.50 212 GLY A C 1
ATOM 1663 O O . GLY A 1 212 ? 13.703 -5.199 -0.494 1.00 63.50 212 GLY A O 1
ATOM 1664 N N . GLN A 1 213 ? 15.452 -5.163 -1.889 1.00 53.41 213 GLN A N 1
ATOM 1665 C CA . GLN A 1 213 ? 16.044 -6.423 -1.403 1.00 53.41 213 GLN A CA 1
ATOM 1666 C C . GLN A 1 213 ? 16.611 -6.341 0.027 1.00 53.41 213 GLN A C 1
ATOM 1668 O O . GLN A 1 213 ? 16.822 -7.374 0.654 1.00 53.41 213 GLN A O 1
ATOM 1673 N N . SER A 1 214 ? 16.873 -5.137 0.548 1.00 60.00 214 SER A N 1
ATOM 1674 C CA . SER A 1 214 ? 17.408 -4.935 1.898 1.00 60.00 214 SER A CA 1
ATOM 1675 C C . SER A 1 214 ? 16.430 -4.144 2.756 1.00 60.00 214 SER A C 1
ATOM 1677 O O . SER A 1 214 ? 16.105 -2.999 2.432 1.00 60.00 214 SER A O 1
ATOM 1679 N N . LEU A 1 215 ? 16.028 -4.736 3.874 1.00 63.16 215 LEU A N 1
ATOM 1680 C CA . LEU A 1 215 ? 15.227 -4.082 4.895 1.00 63.16 215 LEU A CA 1
ATOM 1681 C C . LEU A 1 215 ? 16.101 -3.065 5.633 1.00 63.16 215 LEU A C 1
ATOM 1683 O O . LEU A 1 215 ? 17.085 -3.441 6.271 1.00 63.16 215 LEU A O 1
ATOM 1687 N N . LYS A 1 216 ? 15.782 -1.776 5.516 1.00 72.00 216 LYS A N 1
ATOM 1688 C CA . LYS A 1 216 ? 16.508 -0.740 6.256 1.00 72.00 216 LYS A CA 1
ATOM 1689 C C . LYS A 1 216 ? 15.914 -0.565 7.654 1.00 72.00 216 LYS A C 1
ATOM 1691 O O . LYS A 1 216 ? 14.713 -0.737 7.850 1.00 72.00 216 LYS A O 1
ATOM 1696 N N . THR A 1 217 ? 16.738 -0.207 8.636 1.00 72.06 217 THR A N 1
ATOM 1697 C CA . THR A 1 217 ? 16.303 -0.042 10.036 1.00 72.06 217 THR A CA 1
ATOM 1698 C C . THR A 1 217 ? 15.193 1.003 10.192 1.00 72.06 217 THR A C 1
ATOM 1700 O O . THR A 1 217 ? 14.283 0.824 10.997 1.00 72.06 217 THR A O 1
ATOM 1703 N N . ASP A 1 218 ? 15.228 2.070 9.395 1.00 72.75 218 ASP A N 1
ATOM 1704 C CA . ASP A 1 218 ? 14.197 3.111 9.326 1.00 72.75 218 ASP A CA 1
ATOM 1705 C C . ASP A 1 218 ? 12.900 2.644 8.643 1.00 72.75 218 ASP A C 1
ATOM 1707 O O . ASP A 1 218 ? 11.860 3.276 8.804 1.00 72.75 218 ASP A O 1
ATOM 1711 N N . GLU A 1 219 ? 12.925 1.509 7.939 1.00 78.81 219 GLU A N 1
ATOM 1712 C CA . GLU A 1 219 ? 11.752 0.901 7.304 1.00 78.81 219 GLU A CA 1
ATOM 1713 C C . GLU A 1 219 ? 11.059 -0.140 8.199 1.00 78.81 219 GLU A C 1
ATOM 1715 O O . GLU A 1 219 ? 9.903 -0.482 7.942 1.00 78.81 219 GLU A O 1
ATOM 1720 N N . LEU A 1 220 ? 11.709 -0.607 9.279 1.00 85.88 220 LEU A N 1
ATOM 1721 C CA . LEU A 1 220 ? 11.146 -1.586 10.225 1.00 85.88 220 LEU A CA 1
ATOM 1722 C C . LEU A 1 220 ? 9.773 -1.163 10.747 1.00 85.88 220 LEU A C 1
ATOM 1724 O O . LEU A 1 220 ? 8.876 -1.994 10.860 1.00 85.88 220 LEU A O 1
ATOM 1728 N N . ILE A 1 221 ? 9.583 0.125 11.034 1.00 90.81 221 ILE A N 1
ATOM 1729 C CA . ILE A 1 221 ? 8.306 0.638 11.538 1.00 90.81 221 ILE A CA 1
ATOM 1730 C C . ILE A 1 221 ? 7.133 0.321 10.603 1.00 90.81 221 ILE A C 1
ATOM 1732 O O . ILE A 1 221 ? 6.051 -0.024 11.072 1.00 90.81 221 ILE A O 1
ATOM 1736 N N . TYR A 1 222 ? 7.345 0.374 9.290 1.00 89.44 222 TYR A N 1
ATOM 1737 C CA . TYR A 1 222 ? 6.294 0.102 8.317 1.00 89.44 222 TYR A CA 1
ATOM 1738 C C . TYR A 1 222 ? 5.925 -1.385 8.293 1.00 89.44 222 TYR A C 1
ATOM 1740 O O . TYR A 1 222 ? 4.751 -1.718 8.136 1.00 89.44 222 TYR A O 1
ATOM 1748 N N . TYR A 1 223 ? 6.888 -2.280 8.545 1.00 88.38 223 TYR A N 1
ATOM 1749 C CA . TYR A 1 223 ? 6.605 -3.703 8.750 1.00 88.38 223 TYR A CA 1
ATOM 1750 C C . TYR A 1 223 ? 5.757 -3.932 10.000 1.00 88.38 223 TYR A C 1
ATOM 1752 O O . TYR A 1 223 ? 4.778 -4.670 9.930 1.00 88.38 223 TYR A O 1
ATOM 1760 N N . TYR A 1 224 ? 6.084 -3.275 11.118 1.00 90.00 224 TYR A N 1
ATOM 1761 C CA . TYR A 1 224 ? 5.276 -3.357 12.340 1.00 90.00 224 TYR A CA 1
ATOM 1762 C C . TYR A 1 224 ? 3.865 -2.796 12.135 1.00 90.00 224 TYR A C 1
ATOM 1764 O O . TYR A 1 224 ? 2.898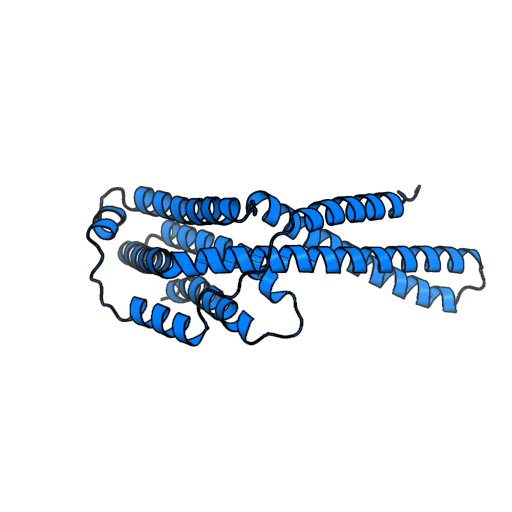 -3.392 12.601 1.00 90.00 224 TYR A O 1
ATOM 1772 N N . LEU A 1 225 ? 3.720 -1.699 11.391 1.00 92.44 225 LEU A N 1
ATOM 1773 C CA . LEU A 1 225 ? 2.411 -1.148 11.045 1.00 92.44 225 LEU A CA 1
ATOM 1774 C C . LEU A 1 225 ? 1.568 -2.149 10.244 1.00 92.44 225 LEU A C 1
ATOM 1776 O O . LEU A 1 225 ? 0.415 -2.402 10.589 1.00 92.44 225 LEU A O 1
ATOM 1780 N N . VAL A 1 226 ? 2.140 -2.753 9.200 1.00 91.69 226 VAL A N 1
ATOM 1781 C CA . VAL A 1 226 ? 1.440 -3.769 8.399 1.00 91.69 226 VAL A CA 1
ATOM 1782 C C . VAL A 1 226 ? 1.156 -5.027 9.215 1.00 91.69 226 VAL A C 1
ATOM 1784 O O . VAL A 1 226 ? 0.085 -5.610 9.063 1.00 91.69 226 VAL A O 1
ATOM 1787 N N . TYR A 1 227 ? 2.068 -5.427 10.102 1.00 90.94 227 TYR A N 1
ATOM 1788 C CA . TYR A 1 227 ? 1.848 -6.521 11.044 1.00 90.94 227 TYR A CA 1
ATOM 1789 C C . TYR A 1 227 ? 0.630 -6.253 11.933 1.00 90.94 227 TYR A C 1
ATOM 1791 O O . TYR A 1 227 ? -0.246 -7.106 12.023 1.00 90.94 227 TYR A O 1
ATOM 1799 N N . GLU A 1 228 ? 0.517 -5.058 12.516 1.00 91.56 228 GLU A N 1
ATOM 1800 C CA . GLU A 1 228 ? -0.625 -4.694 13.360 1.00 91.56 228 GLU A CA 1
ATOM 1801 C C . GLU A 1 228 ? -1.948 -4.659 12.583 1.00 91.56 228 GLU A C 1
ATOM 1803 O O . GLU A 1 228 ? -2.964 -5.148 13.075 1.00 91.56 228 GLU A O 1
ATOM 1808 N N . LEU A 1 229 ? -1.944 -4.147 11.347 1.00 90.81 229 LEU A N 1
ATOM 1809 C CA . LEU A 1 229 ? -3.128 -4.152 10.478 1.00 90.81 229 LEU A CA 1
ATOM 1810 C C . LEU A 1 229 ? -3.547 -5.575 10.080 1.00 90.81 229 LEU A C 1
ATOM 1812 O O . LEU A 1 229 ? -4.731 -5.902 10.090 1.00 90.81 229 LEU A O 1
ATOM 1816 N N . ARG A 1 230 ? -2.583 -6.445 9.758 1.00 88.00 230 ARG A N 1
ATOM 1817 C CA . ARG A 1 230 ? -2.846 -7.858 9.439 1.00 88.00 230 ARG A CA 1
ATOM 1818 C C . ARG A 1 230 ? -3.217 -8.676 10.673 1.00 88.00 230 ARG A C 1
ATOM 1820 O O . ARG A 1 230 ? -3.923 -9.671 10.536 1.00 88.00 230 ARG A O 1
ATOM 1827 N N . GLY A 1 231 ? -2.789 -8.254 11.861 1.00 84.19 231 GLY A N 1
ATOM 1828 C CA . GLY A 1 231 ? -3.122 -8.885 13.136 1.00 84.19 231 GLY A CA 1
ATOM 1829 C C . GLY A 1 231 ? -4.624 -8.929 13.397 1.00 84.19 231 GLY A C 1
ATOM 1830 O O . GLY A 1 231 ? -5.105 -9.906 13.965 1.00 84.19 231 GLY A O 1
ATOM 1831 N N . PHE A 1 232 ? -5.389 -7.954 12.886 1.00 80.25 232 PHE A N 1
ATOM 1832 C CA . PHE A 1 232 ? -6.846 -8.041 12.918 1.00 80.25 232 PHE A CA 1
ATOM 1833 C C . PHE A 1 232 ? -7.321 -9.321 12.244 1.00 80.25 232 PHE A C 1
ATOM 1835 O O . PHE A 1 232 ? -8.064 -10.053 12.880 1.00 80.25 232 PHE A O 1
ATOM 1842 N N . LYS A 1 233 ? -6.824 -9.648 11.037 1.00 73.50 233 LYS A N 1
ATOM 1843 C CA . LYS A 1 233 ? -7.196 -10.859 10.280 1.00 73.50 233 LYS A CA 1
ATOM 1844 C C . LYS A 1 233 ? -7.003 -12.150 11.092 1.00 73.50 233 LYS A C 1
ATOM 1846 O O . LYS A 1 233 ? -7.830 -13.052 11.010 1.00 73.50 233 LYS A O 1
ATOM 1851 N N . ALA A 1 234 ? -5.924 -12.226 11.869 1.00 62.75 234 ALA A N 1
ATOM 1852 C CA . ALA A 1 234 ? -5.632 -13.377 12.722 1.00 62.75 234 ALA A CA 1
ATOM 1853 C C . ALA A 1 234 ? -6.618 -13.496 13.896 1.00 62.75 234 ALA A C 1
ATOM 1855 O O . ALA A 1 234 ? -7.010 -14.599 14.255 1.00 62.75 234 ALA A O 1
ATOM 1856 N N . ASN A 1 235 ? -7.090 -12.367 14.426 1.00 59.41 235 ASN A N 1
ATOM 1857 C CA . ASN A 1 235 ? -8.038 -12.339 15.535 1.00 59.41 235 ASN A CA 1
ATOM 1858 C C . ASN A 1 235 ? -9.472 -12.728 15.136 1.00 59.41 235 ASN A C 1
ATOM 1860 O O . ASN A 1 235 ? -10.311 -12.788 16.023 1.00 59.41 235 ASN A O 1
ATOM 1864 N N . PHE A 1 236 ? -9.801 -12.974 13.861 1.00 54.41 236 PHE A N 1
ATOM 1865 C CA . PHE A 1 236 ? -11.160 -13.374 13.441 1.00 54.41 236 PHE A CA 1
ATOM 1866 C C . PHE A 1 236 ? -11.419 -14.889 13.504 1.00 54.41 236 PHE A C 1
ATOM 1868 O O . PHE A 1 236 ? -12.563 -15.288 13.327 1.00 54.41 236 PHE A O 1
ATOM 1875 N N . ILE A 1 237 ? -10.391 -15.720 13.719 1.00 46.75 237 ILE A N 1
ATOM 1876 C CA . ILE A 1 237 ? -10.496 -17.193 13.627 1.00 46.75 237 ILE A CA 1
ATOM 1877 C C . ILE A 1 237 ? -10.814 -17.866 14.982 1.00 46.75 237 ILE A C 1
ATOM 1879 O O . ILE A 1 237 ? -11.050 -19.070 15.014 1.00 46.75 237 ILE A O 1
ATOM 1883 N N . ASP A 1 238 ? -10.918 -17.095 16.067 1.00 42.34 238 ASP A N 1
ATOM 1884 C CA . ASP A 1 238 ? -11.391 -17.584 17.376 1.00 42.34 238 ASP A CA 1
ATOM 1885 C C . ASP A 1 238 ? -12.870 -17.275 17.621 1.00 42.34 238 ASP A C 1
ATOM 1887 O O . ASP A 1 238 ? -13.217 -16.059 17.582 1.00 42.34 238 ASP A O 1
#

Organism: NCBI:txid553218